Protein AF-K1RIT3-F1 (afdb_monomer)

Solvent-accessible surface area (backbone atoms only — not comparable to full-atom values): 12174 Å² total; per-residue (Å²): 134,81,91,79,79,65,88,86,55,53,73,68,60,51,29,60,76,69,70,49,63,74,91,75,53,75,89,70,75,90,71,81,74,92,73,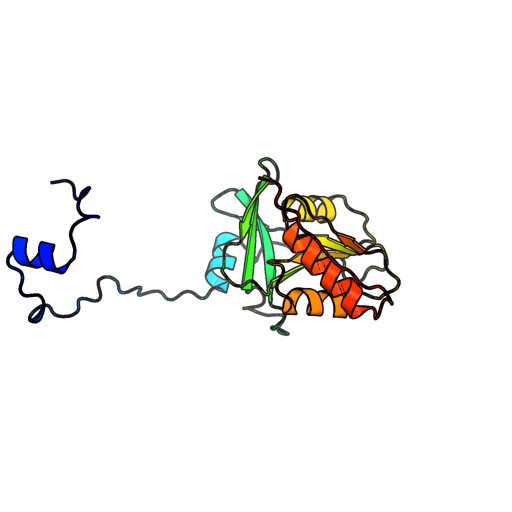86,75,55,73,40,58,52,50,38,70,44,30,48,66,89,65,70,94,60,79,64,35,52,27,73,90,77,70,31,38,30,40,62,11,30,38,80,87,60,90,55,91,55,92,67,40,50,63,26,36,42,39,31,36,82,85,80,67,48,72,44,72,76,48,91,50,46,51,19,34,33,75,43,53,81,90,46,79,43,43,36,37,42,29,70,48,70,58,61,48,47,50,42,74,75,72,38,66,87,42,32,23,40,38,40,36,62,51,68,42,64,71,48,48,54,53,52,54,76,72,54,66,90,90,44,54,74,45,76,52,35,86,90,41,54,67,45,44,49,53,47,50,54,51,51,47,64,73,67,72,53,95,69,86,89,79,88,84,81,83,88,76,132

Nearest PDB structures (foldseek):
  5b48-assembly1_C  TM=5.261E-01  e=9.169E+00  Sulfurisphaera tokodaii str. 7
  3jcr-assembly1_V  TM=2.623E-01  e=6.344E+00  Homo sapiens

Organism: NCBI:txid408170

Sequence (198 aa):
MELYGFTDISVIMLAELLKVNLEELEDCEEFSLPVRCSRQQIIDYLFDVSAKETNVKLKHVSGLHGYLLKSIHQDKSGLDAYRNLFQFDPVKGTTRLLFDDNQCLASIRTDKSGSVYICWNPVFFFGLDKSGDPDSTGYLLASSSTLLID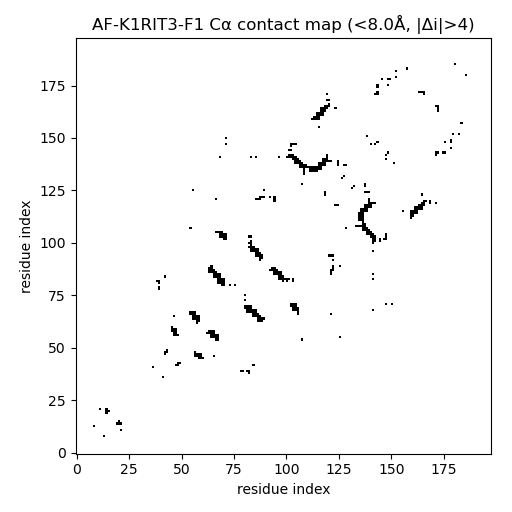YVLSKISCERDIIVMAGSNYLEALLFISSFVTSQDLSYKLSVCYDDMN

Mean predicted aligned error: 12.82 Å

Secondary structure (DSSP, 8-state):
------SSS-HHHHHHHTT--TTS-----S--------HHHHHHHHHTTTS-S-SEEE-TTT--EEEEEEETT----STT---EEEEE-TTT--EEE-SS--SEEEEE-TT--S-EEEES-HHHHHHHHHHS-TT-EEEEES---HHHHHHHHHHS-TTSPEEEE-TT-HHHHHHHHHHHHHHTT-------------

pLDDT: mean 78.14, std 15.68, range [35.47, 95.62]

Foldseek 3Di:
DDPPDPPPPDPVNVCVVVVHDPVPDDPDPVDDPVDDDDPLNVVCQQFVPVDDDAQWTAGPPPRWIKGFWAAPPDPDPDSPRGDWMWTADLVVQDIDIDDPRQRIKRKDQLVADAAEEEEQRVNVVVCCSPPNDNRYIYMHGSALPLNSLVSVLVSDDPPYHYHYPCPVVVVSSVSSVVSNCVVVVPPDDDDDDDDPDD

Radius of gyration: 23.26 Å; Cα contacts (8 Å, |Δi|>4): 274; chains: 1; bounding box: 49×40×72 Å

Structure (mmCIF, N/CA/C/O backbone):
data_AF-K1RIT3-F1
#
_entry.id   AF-K1RIT3-F1
#
loop_
_atom_site.group_PDB
_atom_site.id
_atom_site.type_symbol
_atom_site.label_atom_id
_atom_site.label_alt_id
_atom_site.label_comp_id
_atom_site.label_asym_id
_atom_site.label_entity_id
_atom_site.label_seq_id
_atom_site.pdbx_PDB_ins_code
_atom_site.Cartn_x
_atom_site.Cartn_y
_atom_site.Cartn_z
_atom_site.occupancy
_atom_site.B_iso_or_equiv
_atom_site.auth_seq_id
_atom_site.auth_comp_id
_atom_site.auth_asym_id
_atom_site.auth_atom_id
_atom_site.pdbx_PDB_model_num
ATOM 1 N N . MET A 1 1 ? 19.353 3.833 -43.981 1.00 37.53 1 MET A N 1
ATOM 2 C CA . MET A 1 1 ? 17.885 3.917 -44.098 1.00 37.53 1 MET A CA 1
ATOM 3 C C . MET A 1 1 ? 17.358 3.743 -42.687 1.00 37.53 1 MET A C 1
ATOM 5 O O . MET A 1 1 ? 17.541 2.675 -42.121 1.00 37.53 1 MET A O 1
ATOM 9 N N . GLU A 1 2 ? 16.904 4.828 -42.067 1.00 35.47 2 GLU A N 1
ATOM 10 C CA . GLU A 1 2 ? 16.443 4.839 -40.674 1.00 35.47 2 GLU A CA 1
ATOM 11 C C . GLU A 1 2 ? 15.042 4.214 -40.605 1.00 35.47 2 GLU A C 1
ATOM 13 O O . GLU A 1 2 ? 14.133 4.664 -41.294 1.00 35.47 2 GLU A O 1
ATOM 18 N N . LEU A 1 3 ? 14.872 3.162 -39.797 1.00 43.84 3 LEU A N 1
ATOM 19 C CA . LEU A 1 3 ? 13.613 2.424 -39.589 1.00 43.84 3 LEU A CA 1
ATOM 20 C C . LEU A 1 3 ? 12.627 3.187 -38.677 1.00 43.84 3 LEU A C 1
ATOM 22 O O . LEU A 1 3 ? 11.942 2.602 -37.845 1.00 43.84 3 LEU A O 1
ATOM 26 N N . TYR A 1 4 ? 12.552 4.508 -38.821 1.00 41.25 4 TYR A N 1
ATOM 27 C CA . TYR A 1 4 ? 11.557 5.346 -38.158 1.00 41.25 4 TYR A CA 1
ATOM 28 C C . TYR A 1 4 ? 10.472 5.697 -39.177 1.00 41.25 4 TYR A C 1
ATOM 30 O O . TYR A 1 4 ? 10.559 6.722 -39.846 1.00 41.25 4 TYR A O 1
ATOM 38 N N . GLY A 1 5 ? 9.465 4.834 -39.340 1.00 49.16 5 GLY A N 1
ATOM 39 C CA . GLY A 1 5 ? 8.337 5.187 -40.213 1.00 49.16 5 GLY A CA 1
ATOM 40 C C . GLY A 1 5 ? 7.328 4.107 -40.595 1.00 49.16 5 GLY A C 1
ATOM 41 O O . GLY A 1 5 ? 6.496 4.377 -41.451 1.00 49.16 5 GLY A O 1
ATOM 42 N N . PHE A 1 6 ? 7.357 2.908 -40.006 1.00 53.94 6 PHE A N 1
ATOM 43 C CA . PHE A 1 6 ? 6.421 1.834 -40.375 1.00 53.94 6 PHE A CA 1
ATOM 44 C C . PHE A 1 6 ? 5.464 1.449 -39.242 1.00 53.94 6 PHE A C 1
ATOM 46 O O . PHE A 1 6 ? 5.172 0.276 -39.053 1.00 53.94 6 PHE A O 1
ATOM 53 N N . THR A 1 7 ? 4.956 2.418 -38.479 1.00 55.84 7 THR A N 1
ATOM 54 C CA . THR A 1 7 ? 3.830 2.151 -37.563 1.00 55.84 7 THR A CA 1
ATOM 55 C C . THR A 1 7 ? 2.516 1.920 -38.311 1.00 55.84 7 THR A C 1
ATOM 57 O O . THR A 1 7 ? 1.623 1.269 -37.778 1.00 55.84 7 THR A O 1
ATOM 60 N N . ASP A 1 8 ? 2.417 2.411 -39.551 1.00 64.06 8 ASP A N 1
ATOM 61 C CA . ASP A 1 8 ? 1.161 2.459 -40.312 1.00 64.06 8 ASP A CA 1
ATOM 62 C C . ASP A 1 8 ? 1.062 1.367 -41.391 1.00 64.06 8 ASP A C 1
ATOM 64 O O . ASP A 1 8 ? 0.056 1.271 -42.093 1.00 64.06 8 ASP A O 1
ATOM 68 N N . ILE A 1 9 ? 2.099 0.535 -41.546 1.00 69.50 9 ILE A N 1
ATOM 69 C CA . ILE A 1 9 ? 2.109 -0.567 -42.513 1.00 69.50 9 ILE A CA 1
ATOM 70 C C . ILE A 1 9 ? 1.901 -1.878 -41.762 1.00 69.50 9 ILE A C 1
ATOM 72 O O . ILE A 1 9 ? 2.677 -2.235 -40.878 1.00 69.50 9 ILE A O 1
ATOM 76 N N . SER A 1 10 ? 0.848 -2.611 -42.125 1.00 71.94 10 SER A N 1
ATOM 77 C CA . SER A 1 10 ? 0.612 -3.944 -41.574 1.00 71.94 10 SER A CA 1
ATOM 78 C C . SER A 1 10 ? 1.708 -4.916 -42.020 1.00 71.94 10 SER A C 1
ATOM 80 O O . SER A 1 10 ? 2.266 -4.793 -43.112 1.00 71.94 10 SER A O 1
ATOM 82 N N . VAL A 1 11 ? 1.985 -5.928 -41.194 1.00 67.00 11 VAL A N 1
ATOM 83 C CA . VAL A 1 11 ? 3.004 -6.960 -41.467 1.00 67.00 11 VAL A CA 1
ATOM 84 C C . VAL A 1 11 ? 2.818 -7.602 -42.850 1.00 67.00 11 VAL A C 1
ATOM 86 O O . VAL A 1 11 ? 3.793 -7.856 -43.551 1.00 67.00 11 VAL A O 1
ATOM 89 N N . ILE A 1 12 ? 1.566 -7.783 -43.281 1.00 74.50 12 ILE A N 1
ATOM 90 C CA . ILE A 1 12 ? 1.212 -8.372 -44.580 1.00 74.50 12 ILE A CA 1
ATOM 91 C C . ILE A 1 12 ? 1.625 -7.450 -45.737 1.00 74.50 12 ILE A C 1
ATOM 93 O O . ILE A 1 12 ? 2.274 -7.896 -46.679 1.00 74.50 12 ILE A O 1
ATOM 97 N N . MET A 1 13 ? 1.304 -6.155 -45.652 1.00 72.94 13 MET A N 1
ATOM 98 C CA . MET A 1 13 ? 1.663 -5.184 -46.695 1.00 72.94 13 MET A CA 1
ATOM 99 C C . MET A 1 13 ? 3.178 -4.987 -46.795 1.00 72.94 13 MET A C 1
ATOM 101 O O . MET A 1 13 ? 3.716 -4.837 -47.891 1.00 72.94 13 MET A O 1
ATOM 105 N N . LEU A 1 14 ? 3.877 -5.005 -45.656 1.00 73.88 14 LEU A N 1
ATOM 106 C CA . LEU A 1 14 ? 5.334 -4.921 -45.626 1.00 73.88 14 LEU A CA 1
ATOM 107 C C . LEU A 1 14 ? 5.977 -6.152 -46.283 1.00 73.88 14 LEU A C 1
ATOM 109 O O . LEU A 1 14 ? 6.917 -6.006 -47.064 1.00 73.88 14 LEU A O 1
ATOM 113 N N . ALA A 1 15 ? 5.454 -7.349 -46.011 1.00 74.06 15 ALA A N 1
ATOM 114 C CA . ALA A 1 15 ? 5.939 -8.581 -46.621 1.00 74.06 15 ALA A CA 1
ATOM 115 C C . ALA A 1 15 ? 5.748 -8.590 -48.145 1.00 74.06 15 ALA A C 1
ATOM 117 O O . ALA A 1 15 ? 6.669 -8.953 -48.876 1.00 74.06 15 ALA A O 1
ATOM 118 N N . GLU A 1 16 ? 4.602 -8.112 -48.636 1.00 78.25 16 GLU A N 1
ATOM 119 C CA . GLU A 1 16 ? 4.324 -7.997 -50.071 1.00 78.25 16 GLU A CA 1
ATOM 120 C C . GLU A 1 16 ? 5.272 -7.000 -50.765 1.00 78.25 16 GLU A C 1
ATOM 122 O O . GLU A 1 16 ? 5.860 -7.315 -51.802 1.00 78.25 16 GLU A O 1
ATOM 127 N N . LEU A 1 17 ? 5.508 -5.831 -50.152 1.00 79.19 17 LEU A N 1
ATOM 128 C CA . LEU A 1 17 ? 6.473 -4.827 -50.629 1.00 79.19 17 LEU A CA 1
ATOM 129 C C . LEU A 1 17 ? 7.900 -5.381 -50.731 1.00 79.19 17 LEU A C 1
ATOM 131 O O . LEU A 1 17 ? 8.632 -5.057 -51.668 1.00 79.19 17 LEU A O 1
ATOM 135 N N . LEU A 1 18 ? 8.289 -6.219 -49.770 1.00 78.06 18 LEU A N 1
ATOM 136 C CA . LEU A 1 18 ? 9.606 -6.848 -49.708 1.00 78.06 18 LEU A CA 1
ATOM 137 C C . LEU A 1 18 ? 9.687 -8.160 -50.506 1.00 78.06 18 LEU A C 1
ATOM 139 O O . LEU A 1 18 ? 10.768 -8.740 -50.596 1.00 78.06 18 LEU A O 1
ATOM 143 N N . LYS A 1 19 ? 8.578 -8.606 -51.119 1.00 81.44 19 LYS A N 1
ATOM 144 C CA . LYS A 1 19 ? 8.445 -9.891 -51.830 1.00 81.44 19 LYS A CA 1
ATOM 145 C C . LYS A 1 19 ? 8.838 -11.097 -50.969 1.00 81.44 19 LYS A C 1
ATOM 147 O O . LYS A 1 19 ? 9.468 -12.035 -51.454 1.00 81.44 19 LYS A O 1
ATOM 152 N N . VAL A 1 20 ? 8.480 -11.052 -49.691 1.00 76.06 20 VAL A N 1
ATOM 153 C CA . VAL A 1 20 ? 8.732 -12.119 -48.722 1.00 76.06 20 VAL A CA 1
ATOM 154 C C . VAL A 1 20 ? 7.491 -13.005 -48.628 1.00 76.06 20 VAL A C 1
ATOM 156 O O . VAL A 1 20 ? 6.391 -12.505 -48.399 1.00 76.06 20 VAL A O 1
ATOM 159 N N . ASN A 1 21 ? 7.662 -14.318 -48.796 1.00 75.00 21 ASN A N 1
ATOM 160 C CA . ASN A 1 21 ? 6.587 -15.282 -48.577 1.00 75.00 21 ASN A CA 1
ATOM 161 C C . ASN A 1 21 ? 6.473 -15.589 -47.074 1.00 75.00 21 ASN A C 1
ATOM 163 O O . ASN A 1 21 ? 7.331 -16.264 -46.511 1.00 75.00 21 ASN A O 1
ATOM 167 N N . LEU A 1 22 ? 5.423 -15.075 -46.426 1.00 67.06 22 LEU A N 1
ATOM 168 C CA . LEU A 1 22 ? 5.176 -15.278 -44.992 1.00 67.06 22 LEU A CA 1
ATOM 169 C C . LEU A 1 22 ? 4.880 -16.742 -44.630 1.00 67.06 22 LEU A C 1
ATOM 171 O O . LEU A 1 22 ? 5.115 -17.126 -43.493 1.00 67.06 22 LEU A O 1
ATOM 175 N N . GLU A 1 23 ? 4.402 -17.558 -45.575 1.00 70.56 23 GLU A N 1
ATOM 176 C CA . GLU A 1 23 ? 4.097 -18.980 -45.341 1.00 70.56 23 GLU A CA 1
ATOM 177 C C . GLU A 1 23 ? 5.356 -19.867 -45.324 1.00 70.56 23 GLU A C 1
ATOM 179 O O . GLU A 1 23 ? 5.313 -20.991 -44.830 1.00 70.56 23 GLU A O 1
ATOM 184 N N . GLU A 1 24 ? 6.478 -19.365 -45.852 1.00 66.50 24 GLU A N 1
ATOM 185 C CA . GLU A 1 24 ? 7.776 -20.059 -45.902 1.00 66.50 24 GLU A CA 1
ATOM 186 C C . GLU A 1 24 ? 8.759 -19.574 -44.825 1.00 66.50 24 GLU A C 1
ATOM 188 O O . GLU A 1 24 ? 9.872 -20.092 -44.719 1.00 66.50 24 GLU A O 1
ATOM 193 N N . LEU A 1 25 ? 8.374 -18.574 -44.031 1.00 65.00 25 LEU A N 1
ATOM 194 C CA . LEU A 1 25 ? 9.174 -18.098 -42.911 1.00 65.00 25 LEU A CA 1
ATOM 195 C C . LEU A 1 25 ? 9.052 -19.086 -41.748 1.00 65.00 25 LEU A C 1
ATOM 197 O O . LEU A 1 25 ? 7.974 -19.271 -41.190 1.00 65.00 25 LEU A O 1
ATOM 201 N N . GLU A 1 26 ? 10.168 -19.713 -41.371 1.00 64.88 26 GLU A N 1
ATOM 202 C CA . GLU A 1 26 ? 10.260 -20.382 -40.073 1.00 64.88 26 GLU A CA 1
ATOM 203 C C . GLU A 1 26 ? 10.020 -19.347 -38.965 1.00 64.88 26 GLU A C 1
ATOM 205 O O . GLU A 1 26 ? 10.548 -18.232 -39.031 1.00 64.88 26 GLU A O 1
ATOM 210 N N . ASP A 1 27 ? 9.230 -19.718 -37.951 1.00 60.66 27 ASP A N 1
ATOM 211 C CA . ASP A 1 27 ? 9.081 -18.934 -36.725 1.00 60.66 27 ASP A CA 1
ATOM 212 C C . ASP A 1 27 ? 10.465 -18.765 -36.084 1.00 60.66 27 ASP A C 1
ATOM 214 O O . ASP A 1 27 ? 10.973 -19.628 -35.364 1.00 60.66 27 ASP A O 1
ATOM 218 N N . CYS A 1 28 ? 11.108 -17.637 -36.364 1.00 57.12 28 CYS A N 1
ATOM 219 C CA . CYS A 1 28 ? 12.290 -17.219 -35.640 1.00 57.12 28 CYS A CA 1
ATOM 220 C C . CYS A 1 28 ? 11.832 -16.734 -34.264 1.00 57.12 28 CYS A C 1
ATOM 222 O O . CYS A 1 28 ? 11.194 -15.686 -34.160 1.00 57.12 28 CYS A O 1
ATOM 224 N N . GLU A 1 29 ? 12.188 -17.456 -33.197 1.00 62.09 29 GLU A N 1
ATOM 225 C CA . GLU A 1 29 ? 12.156 -16.895 -31.844 1.00 62.09 29 GLU A CA 1
ATOM 226 C C . GLU A 1 29 ? 13.128 -15.704 -31.808 1.00 62.09 29 GLU A C 1
ATOM 228 O O . GLU A 1 29 ? 14.323 -15.857 -31.563 1.00 62.09 29 GLU A O 1
ATOM 233 N N . GLU A 1 30 ? 12.619 -14.506 -32.105 1.00 59.22 30 GLU A N 1
ATOM 234 C CA . GLU A 1 30 ? 13.412 -13.283 -32.283 1.00 59.22 30 GLU A CA 1
ATOM 235 C C . GLU A 1 30 ? 14.233 -12.943 -31.024 1.00 59.22 30 GLU A C 1
ATOM 237 O O . GLU A 1 30 ? 15.268 -12.284 -31.106 1.00 59.22 30 GLU A O 1
ATOM 242 N N . PHE A 1 31 ? 13.833 -13.471 -29.858 1.00 57.78 31 PHE A N 1
ATOM 243 C CA . PHE A 1 31 ? 14.578 -13.372 -28.609 1.00 57.78 31 PHE A CA 1
ATOM 244 C C . PHE A 1 31 ? 14.427 -14.628 -27.745 1.00 57.78 31 PHE A C 1
ATOM 246 O O . PHE A 1 31 ? 13.369 -14.883 -27.172 1.00 57.78 31 PHE A O 1
ATOM 253 N N . SER A 1 32 ? 15.533 -15.346 -27.534 1.00 55.72 32 SER A N 1
ATOM 254 C CA . SER A 1 32 ? 15.667 -16.225 -26.371 1.00 55.72 32 SER A CA 1
ATOM 255 C C . SER A 1 32 ? 16.269 -15.415 -25.223 1.00 55.72 32 SER A C 1
ATOM 257 O O . SER A 1 32 ? 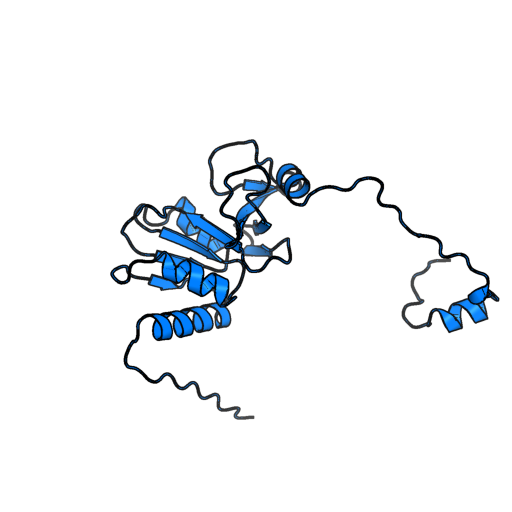17.311 -14.776 -25.364 1.00 55.72 32 SER A O 1
ATOM 259 N N . LEU A 1 33 ? 15.597 -15.399 -24.072 1.00 57.16 33 LEU A N 1
ATOM 260 C CA . LEU A 1 33 ? 16.161 -14.872 -22.831 1.00 57.16 33 LEU A CA 1
ATOM 261 C C . LEU A 1 33 ? 16.819 -16.052 -22.101 1.00 57.16 33 LEU A C 1
ATOM 263 O O . LEU A 1 33 ? 16.122 -16.791 -21.402 1.00 57.16 33 LEU A O 1
ATOM 267 N N . PRO A 1 34 ? 18.140 -16.275 -22.256 1.00 59.75 34 PRO A N 1
ATOM 268 C CA . PRO A 1 34 ? 18.806 -17.455 -21.701 1.00 59.75 34 PRO A CA 1
ATOM 269 C C . PRO A 1 34 ? 18.792 -17.460 -20.170 1.00 59.75 34 PRO A C 1
ATOM 271 O O . PRO A 1 34 ? 18.938 -18.507 -19.542 1.00 59.75 34 PRO A O 1
ATOM 274 N N . VAL A 1 35 ? 18.606 -16.287 -19.560 1.00 65.25 35 VAL A N 1
ATOM 275 C CA . VAL A 1 35 ? 18.588 -16.109 -18.114 1.00 65.25 35 VAL A CA 1
ATOM 276 C C . VAL A 1 35 ? 17.162 -15.832 -17.663 1.00 65.25 35 VAL A C 1
ATOM 278 O O . VAL A 1 35 ? 16.610 -14.758 -17.894 1.00 65.25 35 VAL A O 1
ATOM 281 N N . ARG A 1 36 ? 16.575 -16.806 -16.969 1.00 66.94 36 ARG A N 1
ATOM 282 C CA . ARG A 1 36 ? 15.353 -16.607 -16.189 1.00 66.94 36 ARG A CA 1
ATOM 283 C C . ARG A 1 36 ? 15.761 -16.136 -14.800 1.00 66.94 36 ARG A C 1
ATOM 285 O O . ARG A 1 36 ? 16.499 -16.836 -14.113 1.00 66.94 36 ARG A O 1
ATOM 292 N N . CYS A 1 37 ? 15.287 -14.965 -14.393 1.00 70.00 37 CYS A N 1
ATOM 293 C CA . CYS A 1 37 ? 15.421 -14.493 -13.020 1.00 70.00 37 CYS A CA 1
ATOM 294 C C . CYS A 1 37 ? 14.052 -14.505 -12.335 1.00 70.00 37 CYS A C 1
ATOM 296 O O . CYS A 1 37 ? 13.024 -14.233 -12.958 1.00 70.00 37 CYS A O 1
ATOM 298 N N . SER A 1 38 ? 14.026 -14.863 -11.053 1.00 77.19 38 SER A N 1
ATOM 299 C CA . SER A 1 38 ? 12.818 -14.751 -10.245 1.00 77.19 38 SER A CA 1
ATOM 300 C C . SER A 1 38 ? 12.541 -13.284 -9.916 1.00 77.19 38 SER A C 1
ATOM 302 O O . SER A 1 38 ? 13.437 -12.436 -9.907 1.00 77.19 38 SER A O 1
ATOM 304 N N . ARG A 1 39 ? 11.281 -12.975 -9.594 1.00 78.00 39 ARG A N 1
ATOM 305 C CA . ARG A 1 39 ? 10.897 -11.630 -9.146 1.00 78.00 39 ARG A CA 1
ATOM 306 C C . ARG A 1 39 ? 11.713 -11.191 -7.926 1.00 78.00 39 ARG A C 1
ATOM 308 O O . ARG A 1 39 ? 12.150 -10.045 -7.884 1.00 78.00 39 ARG A O 1
ATOM 315 N N . GLN A 1 40 ? 11.959 -12.097 -6.978 1.00 77.56 40 GLN A N 1
ATOM 316 C CA . GLN A 1 40 ? 12.780 -11.792 -5.810 1.00 77.56 40 GLN A CA 1
ATOM 317 C C . GLN A 1 40 ? 14.213 -11.417 -6.208 1.00 77.56 40 GLN A C 1
ATOM 319 O O . GLN A 1 40 ? 14.718 -10.415 -5.722 1.00 77.56 40 GLN A O 1
ATOM 324 N N . GLN A 1 41 ? 14.843 -12.142 -7.138 1.00 78.75 41 GLN A N 1
ATOM 325 C CA . GLN A 1 41 ? 16.208 -11.828 -7.581 1.00 78.75 41 GLN A CA 1
ATOM 326 C C . GLN A 1 41 ? 16.319 -10.414 -8.169 1.00 78.75 41 GLN A C 1
ATOM 328 O O . GLN A 1 41 ? 17.312 -9.725 -7.941 1.00 78.75 41 GLN A O 1
ATOM 333 N N . ILE A 1 42 ? 15.286 -9.955 -8.884 1.00 80.56 42 ILE A N 1
ATOM 334 C CA . ILE A 1 42 ? 15.211 -8.574 -9.383 1.00 80.56 42 ILE A CA 1
ATOM 335 C C . ILE A 1 42 ? 15.110 -7.585 -8.216 1.00 80.56 42 ILE A C 1
ATOM 337 O O . ILE A 1 42 ? 15.809 -6.573 -8.201 1.00 80.56 42 ILE A O 1
ATOM 341 N N . ILE A 1 43 ? 14.245 -7.859 -7.239 1.00 79.00 43 ILE A N 1
ATOM 342 C CA . ILE A 1 43 ? 14.052 -7.001 -6.063 1.00 79.00 43 ILE A CA 1
ATOM 343 C C . ILE A 1 43 ? 15.349 -6.893 -5.247 1.00 79.00 43 ILE A C 1
ATOM 345 O O . ILE A 1 43 ? 15.768 -5.782 -4.915 1.00 79.00 43 ILE A O 1
ATOM 349 N N . ASP A 1 44 ? 16.004 -8.024 -4.988 1.00 78.69 44 ASP A N 1
ATOM 350 C CA . ASP A 1 44 ? 17.263 -8.109 -4.247 1.00 78.69 44 ASP A CA 1
ATOM 351 C C . ASP A 1 44 ? 18.367 -7.312 -4.943 1.00 78.69 44 ASP A C 1
ATOM 353 O O . ASP A 1 44 ? 19.050 -6.514 -4.301 1.00 78.69 44 ASP A O 1
ATOM 357 N N . TYR A 1 45 ? 18.485 -7.461 -6.266 1.00 79.06 45 TYR A N 1
ATOM 358 C CA . TYR A 1 45 ? 19.450 -6.717 -7.071 1.00 79.06 45 TYR A CA 1
ATOM 359 C C . TYR A 1 45 ? 19.202 -5.203 -7.041 1.00 79.06 45 TYR A C 1
ATOM 361 O O . TYR A 1 45 ? 20.140 -4.413 -6.947 1.00 79.06 45 TYR A O 1
ATOM 369 N N . LEU A 1 46 ? 17.941 -4.772 -7.130 1.00 77.31 46 LEU A N 1
ATOM 370 C CA . LEU A 1 46 ? 17.614 -3.351 -7.216 1.00 77.31 46 LEU A CA 1
ATOM 371 C C . LEU A 1 46 ? 17.773 -2.609 -5.875 1.00 77.31 46 LEU A C 1
ATOM 373 O O . LEU A 1 46 ? 18.080 -1.414 -5.901 1.00 77.31 46 LEU A O 1
ATOM 377 N N . PHE A 1 47 ? 17.548 -3.275 -4.735 1.00 72.69 47 PHE A N 1
ATOM 378 C CA . PHE A 1 47 ? 17.387 -2.624 -3.422 1.00 72.69 47 PHE A CA 1
ATOM 379 C C . PHE A 1 47 ? 18.338 -3.103 -2.320 1.00 72.69 47 PHE A C 1
ATOM 381 O O . PHE A 1 47 ? 18.200 -2.622 -1.195 1.00 72.69 47 PHE A O 1
ATOM 388 N N . ASP A 1 48 ? 19.274 -4.012 -2.619 1.00 67.62 48 ASP A N 1
ATOM 389 C CA . ASP A 1 48 ? 20.217 -4.593 -1.648 1.00 67.62 48 ASP A CA 1
ATOM 390 C C . ASP A 1 48 ? 19.504 -5.008 -0.349 1.00 67.62 48 ASP A C 1
ATOM 392 O O . ASP A 1 48 ? 19.709 -4.475 0.747 1.00 67.62 48 ASP A O 1
ATOM 396 N N . VAL A 1 49 ? 18.565 -5.946 -0.495 1.00 62.97 49 VAL A N 1
ATOM 397 C CA . VAL A 1 49 ? 17.675 -6.382 0.594 1.00 62.97 49 VAL A CA 1
ATOM 398 C C . VAL A 1 49 ? 18.467 -7.003 1.757 1.00 62.97 49 VAL A C 1
ATOM 400 O O . VAL A 1 49 ? 17.994 -6.966 2.895 1.00 62.97 49 VAL A O 1
ATOM 403 N N . SER A 1 50 ? 19.699 -7.468 1.505 1.00 57.81 50 SER A N 1
ATOM 404 C CA . SER A 1 50 ? 20.657 -7.969 2.500 1.00 57.81 50 SER A CA 1
ATOM 405 C C . SER A 1 50 ? 21.130 -6.930 3.521 1.00 57.81 50 SER A C 1
ATOM 407 O O . SER A 1 50 ? 21.565 -7.307 4.611 1.00 57.81 50 SER A O 1
ATOM 409 N N . ALA A 1 51 ? 21.035 -5.632 3.222 1.00 48.25 51 ALA A N 1
ATOM 410 C CA . ALA A 1 51 ? 21.511 -4.582 4.112 1.00 48.25 51 ALA A CA 1
ATOM 411 C C . ALA A 1 51 ? 20.375 -3.994 4.985 1.00 48.25 51 ALA A C 1
ATOM 413 O O . ALA A 1 51 ? 19.520 -3.244 4.514 1.00 48.25 51 ALA A O 1
ATOM 414 N N . LYS A 1 52 ? 20.426 -4.304 6.292 1.00 53.12 52 LYS A N 1
ATOM 415 C CA . LYS A 1 52 ? 19.756 -3.646 7.445 1.00 53.12 52 LYS A CA 1
ATOM 416 C C . LYS A 1 52 ? 18.216 -3.692 7.560 1.00 53.12 52 LYS A C 1
ATOM 418 O O . LYS A 1 52 ? 17.469 -3.624 6.589 1.00 53.12 52 LYS A O 1
ATOM 423 N N . GLU A 1 53 ? 17.775 -3.736 8.822 1.00 57.47 53 GLU A N 1
ATOM 424 C CA . GLU A 1 53 ? 16.410 -3.928 9.362 1.00 57.47 53 GLU A CA 1
ATOM 425 C C . GLU A 1 53 ? 15.401 -2.789 9.100 1.00 57.47 53 GLU A C 1
ATOM 427 O O . GLU A 1 53 ? 14.320 -2.774 9.683 1.00 57.47 53 GLU A O 1
ATOM 432 N N . THR A 1 54 ? 15.718 -1.802 8.259 1.00 65.56 54 THR A N 1
ATOM 433 C CA . THR A 1 54 ? 14.803 -0.677 8.018 1.00 65.56 54 THR A CA 1
ATOM 434 C C . THR A 1 54 ? 13.700 -1.051 7.028 1.00 65.56 54 THR A C 1
ATOM 436 O O . THR A 1 54 ? 13.957 -1.695 6.008 1.00 65.56 54 THR A O 1
ATOM 439 N N . ASN A 1 55 ? 12.472 -0.590 7.295 1.00 73.69 55 ASN A N 1
ATOM 440 C CA . ASN A 1 55 ? 11.302 -0.816 6.431 1.00 73.69 55 ASN A CA 1
ATOM 441 C C . ASN A 1 55 ? 11.458 -0.176 5.038 1.00 73.69 55 ASN A C 1
ATOM 443 O O . ASN A 1 55 ? 10.878 -0.655 4.063 1.00 73.69 55 ASN A O 1
ATOM 447 N N . VAL A 1 56 ? 12.264 0.888 4.946 1.00 82.44 56 VAL A N 1
ATOM 448 C CA . VAL A 1 56 ? 12.606 1.584 3.700 1.00 82.44 56 VAL A CA 1
ATOM 449 C C . VAL A 1 56 ? 13.938 1.083 3.163 1.00 82.44 56 VAL A C 1
ATOM 451 O O . VAL A 1 56 ? 14.921 0.986 3.904 1.00 82.44 56 VAL A O 1
ATOM 454 N N . LYS A 1 57 ? 13.981 0.842 1.855 1.00 83.44 57 LYS A N 1
ATOM 455 C CA . LYS A 1 57 ? 15.173 0.477 1.092 1.00 83.44 57 LYS A CA 1
ATOM 456 C C . LYS A 1 57 ? 15.577 1.590 0.131 1.00 83.44 57 LYS A C 1
ATOM 458 O O . LYS A 1 57 ? 14.759 2.424 -0.251 1.00 83.44 57 LYS A O 1
ATOM 463 N N . LEU A 1 58 ? 16.846 1.604 -0.258 1.00 82.25 58 LEU A N 1
ATOM 464 C CA . LEU A 1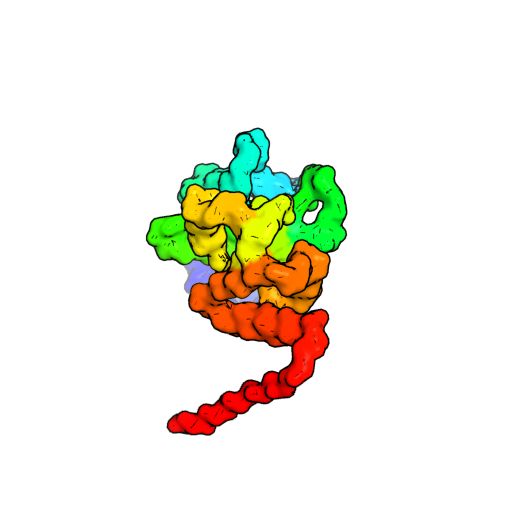 58 ? 17.416 2.580 -1.184 1.00 82.25 58 LEU A CA 1
ATOM 465 C C . LEU A 1 58 ? 17.790 1.859 -2.477 1.00 82.25 58 LEU A C 1
ATOM 467 O O . LEU A 1 58 ? 18.539 0.888 -2.460 1.00 82.25 58 LEU A O 1
ATOM 471 N N . LYS A 1 59 ? 17.247 2.322 -3.602 1.00 79.50 59 LYS A N 1
ATOM 472 C CA . LYS A 1 59 ? 17.508 1.740 -4.915 1.00 79.50 59 LYS A CA 1
ATOM 473 C C . LYS A 1 59 ? 18.931 2.059 -5.347 1.00 79.50 59 LYS A C 1
ATOM 475 O O . LYS A 1 59 ? 19.263 3.232 -5.522 1.00 79.50 59 LYS A O 1
ATOM 480 N N . HIS A 1 60 ? 19.725 1.028 -5.617 1.00 72.56 60 HIS A N 1
ATOM 481 C CA . HIS A 1 60 ? 21.153 1.165 -5.906 1.00 72.56 60 HIS A CA 1
ATOM 482 C C . HIS A 1 60 ? 21.439 2.076 -7.112 1.00 72.56 60 HIS A C 1
ATOM 484 O O . HIS A 1 60 ? 22.317 2.929 -7.068 1.00 72.56 60 HIS A O 1
ATOM 490 N N . VAL A 1 61 ? 20.668 1.928 -8.194 1.00 73.00 61 VAL A N 1
ATOM 491 C CA . VAL A 1 61 ? 20.962 2.607 -9.469 1.00 73.00 61 VAL A CA 1
ATOM 492 C C . VAL A 1 61 ? 20.516 4.072 -9.484 1.00 73.00 61 VAL A C 1
ATOM 494 O O . VAL A 1 61 ? 21.173 4.907 -10.096 1.00 73.00 61 VAL A O 1
ATOM 497 N N . SER A 1 62 ? 19.387 4.399 -8.849 1.00 74.88 62 SER A N 1
ATOM 498 C CA . SER A 1 62 ? 18.768 5.729 -8.970 1.00 74.88 62 SER A CA 1
ATOM 499 C C . SER A 1 62 ? 18.727 6.533 -7.671 1.00 74.88 62 SER A C 1
ATOM 501 O O . SER A 1 62 ? 18.249 7.662 -7.695 1.00 74.88 62 SER A O 1
ATOM 503 N N . GLY A 1 63 ? 19.137 5.959 -6.534 1.00 79.56 63 GLY A N 1
ATOM 504 C CA . GLY A 1 63 ? 19.053 6.610 -5.219 1.00 79.56 63 GLY A CA 1
ATOM 505 C C . GLY A 1 63 ? 17.622 6.868 -4.727 1.00 79.56 63 GLY A C 1
ATOM 506 O O . GLY A 1 63 ? 17.417 7.640 -3.793 1.00 79.56 63 GLY A O 1
ATOM 507 N N . LEU A 1 64 ? 16.619 6.248 -5.357 1.00 85.88 64 LEU A N 1
ATOM 508 C CA . LEU A 1 64 ? 15.214 6.403 -4.970 1.00 85.88 64 LEU A CA 1
ATOM 509 C C . LEU A 1 64 ? 14.883 5.513 -3.776 1.00 85.88 64 LEU A C 1
ATOM 511 O O . LEU A 1 64 ? 15.476 4.451 -3.606 1.00 85.88 64 LEU A O 1
ATOM 515 N N . HIS A 1 65 ? 13.918 5.931 -2.965 1.00 89.50 65 HIS A N 1
ATOM 516 C CA . HIS A 1 65 ? 13.472 5.144 -1.822 1.00 89.50 65 HIS A CA 1
ATOM 517 C C . HIS A 1 65 ? 12.480 4.072 -2.279 1.00 89.50 65 HIS A C 1
ATOM 519 O O . HIS A 1 65 ? 11.823 4.215 -3.315 1.00 89.50 65 HIS A O 1
ATOM 525 N N . GLY A 1 66 ? 12.388 2.984 -1.518 1.00 91.19 66 GLY A N 1
ATOM 526 C CA . GLY A 1 66 ? 11.521 1.864 -1.830 1.00 91.19 66 GLY A CA 1
ATOM 527 C C . GLY A 1 66 ? 10.902 1.209 -0.604 1.00 91.19 66 GLY A C 1
ATOM 528 O O . GLY A 1 66 ? 11.597 0.960 0.377 1.00 91.19 66 GLY A O 1
ATOM 529 N N . TYR A 1 67 ? 9.611 0.893 -0.681 1.00 91.75 67 TYR A N 1
ATOM 530 C CA . TYR A 1 67 ? 8.926 0.025 0.278 1.00 91.75 67 TYR A CA 1
ATOM 531 C C . TYR A 1 67 ? 8.643 -1.321 -0.366 1.00 91.75 67 TYR A C 1
ATOM 533 O O . TYR A 1 67 ? 8.009 -1.370 -1.416 1.00 91.75 67 TYR A O 1
ATOM 541 N N . LEU A 1 68 ? 9.095 -2.401 0.265 1.00 89.94 68 LEU A N 1
ATOM 542 C CA . LEU A 1 68 ? 8.819 -3.766 -0.177 1.00 89.94 68 LEU A CA 1
ATOM 543 C C . LEU A 1 68 ? 7.428 -4.193 0.305 1.00 89.94 68 LEU A C 1
ATOM 545 O O . LEU A 1 68 ? 7.115 -4.046 1.487 1.00 89.94 68 LEU A O 1
ATOM 549 N N . LEU A 1 69 ? 6.607 -4.742 -0.590 1.00 90.81 69 LEU A N 1
ATOM 550 C CA . LEU A 1 69 ? 5.228 -5.114 -0.293 1.00 90.81 69 LEU A CA 1
ATOM 551 C C . LEU A 1 69 ? 5.071 -6.632 -0.299 1.00 90.81 69 LEU A C 1
ATOM 553 O O . LEU A 1 69 ? 5.488 -7.323 -1.236 1.00 90.81 69 LEU A O 1
ATOM 557 N N . LYS A 1 70 ? 4.425 -7.138 0.748 1.00 89.31 70 LYS A N 1
ATOM 558 C CA . LYS A 1 70 ? 4.077 -8.549 0.921 1.00 89.31 70 LYS A CA 1
ATOM 559 C C . LYS A 1 70 ? 2.684 -8.804 0.367 1.00 89.31 70 LYS A C 1
ATOM 561 O O . LYS A 1 70 ? 1.810 -7.952 0.512 1.00 89.31 70 LYS A O 1
ATOM 566 N N . SER A 1 71 ? 2.475 -9.965 -0.244 1.00 89.25 71 SER A N 1
ATOM 567 C CA . SER A 1 71 ? 1.140 -10.377 -0.688 1.00 89.25 71 SER A CA 1
ATOM 568 C C . SER A 1 71 ? 0.288 -10.835 0.492 1.00 89.25 71 SER A C 1
ATOM 570 O O . SER A 1 71 ? 0.801 -11.467 1.415 1.00 89.25 71 SER A O 1
ATOM 572 N N . ILE A 1 72 ? -1.018 -10.575 0.427 1.00 88.25 72 ILE A N 1
ATOM 573 C CA . ILE A 1 72 ? -1.995 -11.090 1.402 1.00 88.25 72 ILE A CA 1
ATOM 574 C C . ILE A 1 72 ? -2.154 -12.617 1.347 1.00 88.25 72 ILE A C 1
ATOM 576 O O . ILE A 1 72 ? -2.629 -13.214 2.305 1.00 88.25 72 ILE A O 1
ATOM 580 N N . HIS A 1 73 ? -1.739 -13.256 0.246 1.00 82.69 73 HIS A N 1
ATOM 581 C CA . HIS A 1 73 ? -1.862 -14.707 0.036 1.00 82.69 73 HIS A CA 1
ATOM 582 C C . HIS A 1 73 ? -0.662 -15.511 0.532 1.00 82.69 73 HIS A C 1
ATOM 584 O O . HIS A 1 73 ? -0.653 -16.737 0.433 1.00 82.69 73 HIS A O 1
ATOM 590 N N . GLN A 1 74 ? 0.397 -14.846 0.998 1.00 69.81 74 GLN A N 1
ATOM 591 C CA . GLN A 1 74 ? 1.631 -15.517 1.397 1.00 69.81 74 GLN A CA 1
ATOM 592 C C . GLN A 1 74 ? 1.838 -15.467 2.911 1.00 69.81 74 GLN A C 1
ATOM 594 O O . GLN A 1 74 ? 2.241 -14.450 3.464 1.00 69.81 74 GLN A O 1
ATOM 599 N N . ASP A 1 75 ? 1.703 -16.632 3.546 1.00 53.12 75 ASP A N 1
ATOM 600 C CA . ASP A 1 75 ? 2.073 -16.870 4.952 1.00 53.12 75 ASP A CA 1
ATOM 601 C C . ASP A 1 75 ? 3.590 -17.020 5.176 1.00 53.12 75 ASP A C 1
ATOM 603 O O . ASP A 1 75 ? 4.065 -17.131 6.307 1.00 53.12 75 ASP A O 1
ATOM 607 N N . LYS A 1 76 ? 4.396 -17.080 4.109 1.00 52.78 76 LYS A N 1
ATOM 608 C CA . LYS A 1 76 ? 5.796 -17.507 4.216 1.00 52.78 76 LYS A CA 1
ATOM 609 C C . LYS A 1 76 ? 6.737 -16.324 4.424 1.00 52.78 76 LYS A C 1
ATOM 611 O O . LYS A 1 76 ? 7.127 -15.650 3.474 1.00 52.78 76 LYS A O 1
ATOM 616 N N . SER A 1 77 ? 7.190 -16.142 5.664 1.00 55.19 77 SER A N 1
ATOM 617 C CA . SER A 1 77 ? 8.471 -15.488 5.942 1.00 55.19 77 SER A CA 1
ATOM 618 C C . SER A 1 77 ? 9.589 -16.292 5.260 1.00 55.19 77 SER A C 1
ATOM 620 O O . SER A 1 77 ? 9.906 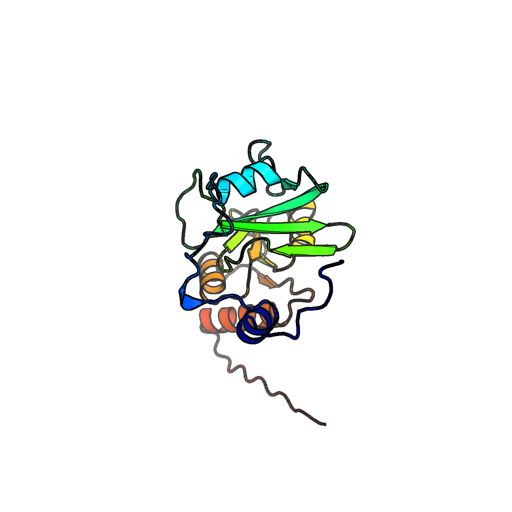-17.399 5.693 1.00 55.19 77 SER A O 1
ATOM 622 N N . GLY A 1 78 ? 10.151 -15.791 4.159 1.00 59.41 78 GLY A N 1
ATOM 623 C CA . GLY A 1 78 ? 11.193 -16.499 3.412 1.00 59.41 78 GLY A CA 1
ATOM 624 C C . GLY A 1 78 ? 11.625 -15.793 2.126 1.00 59.41 78 GLY A C 1
ATOM 625 O O . GLY A 1 78 ? 11.264 -14.643 1.893 1.00 59.41 78 GLY A O 1
ATOM 626 N N . LEU A 1 79 ? 12.378 -16.517 1.291 1.00 56.94 79 LEU A N 1
ATOM 627 C CA . LEU A 1 79 ? 13.025 -16.069 0.044 1.00 56.94 79 LEU A CA 1
ATOM 628 C C . LEU A 1 79 ? 12.091 -15.528 -1.060 1.00 56.94 79 LEU A C 1
ATOM 630 O O . LEU A 1 79 ? 12.592 -15.130 -2.092 1.00 56.94 79 LEU A O 1
ATOM 634 N N . ASP A 1 80 ? 10.772 -15.489 -0.872 1.00 66.19 80 ASP A N 1
ATOM 635 C CA . ASP A 1 80 ? 9.808 -14.893 -1.818 1.00 66.19 80 ASP A CA 1
ATOM 636 C C . ASP A 1 80 ? 8.731 -14.099 -1.056 1.00 66.19 80 ASP A C 1
ATOM 638 O O . ASP A 1 80 ? 7.543 -14.139 -1.389 1.00 66.19 80 ASP A O 1
ATOM 642 N N . ALA A 1 81 ? 9.122 -13.448 0.043 1.00 70.44 81 ALA A N 1
ATOM 643 C CA . ALA A 1 81 ? 8.190 -12.720 0.903 1.00 70.44 81 ALA A CA 1
ATOM 644 C C . ALA A 1 81 ? 7.596 -11.480 0.219 1.00 70.44 81 ALA A C 1
ATOM 646 O O . ALA A 1 81 ? 6.518 -11.027 0.606 1.00 70.44 81 ALA A O 1
ATOM 647 N N . TYR A 1 82 ? 8.290 -10.920 -0.776 1.00 81.06 82 TYR A N 1
ATOM 648 C CA . TYR A 1 82 ? 7.909 -9.667 -1.413 1.00 81.06 82 TYR A CA 1
ATOM 649 C C . TYR A 1 82 ? 7.463 -9.901 -2.850 1.00 81.06 82 TYR A C 1
ATOM 651 O O . TYR A 1 82 ? 8.172 -10.475 -3.675 1.00 81.06 82 TYR A O 1
ATOM 659 N N . ARG A 1 83 ? 6.254 -9.437 -3.154 1.00 83.69 83 ARG A N 1
ATOM 660 C CA . ARG A 1 83 ? 5.614 -9.628 -4.461 1.00 83.69 83 ARG A CA 1
ATOM 661 C C . ARG A 1 83 ? 5.507 -8.345 -5.254 1.00 83.69 83 ARG A C 1
ATOM 663 O O . ARG A 1 83 ? 5.400 -8.422 -6.479 1.00 83.69 83 ARG A O 1
ATOM 670 N N . ASN A 1 84 ? 5.578 -7.208 -4.567 1.00 88.06 84 ASN A N 1
ATOM 671 C CA . ASN A 1 84 ? 5.576 -5.895 -5.176 1.00 88.06 84 ASN A CA 1
ATOM 672 C C . ASN A 1 84 ? 6.485 -4.915 -4.419 1.00 88.06 84 ASN A C 1
ATOM 674 O O . ASN A 1 84 ? 7.048 -5.233 -3.371 1.00 88.06 84 ASN A O 1
ATOM 678 N N . LEU A 1 85 ? 6.640 -3.721 -4.977 1.00 89.44 85 LEU A N 1
ATOM 679 C CA . LEU A 1 85 ? 7.522 -2.678 -4.494 1.00 89.44 85 LEU A CA 1
ATOM 680 C C . LEU A 1 85 ? 7.015 -1.308 -4.946 1.00 89.44 85 LEU A C 1
ATOM 682 O O . LEU A 1 85 ? 6.809 -1.072 -6.139 1.00 89.44 85 LEU A O 1
ATOM 686 N N . PHE A 1 86 ? 6.902 -0.390 -3.993 1.00 91.19 86 PHE A N 1
ATOM 687 C CA . PHE A 1 86 ? 6.732 1.028 -4.271 1.00 91.19 86 PHE A CA 1
ATOM 688 C C . PHE A 1 86 ? 8.094 1.689 -4.347 1.00 91.19 86 PHE A C 1
ATOM 690 O O . PHE A 1 86 ? 8.838 1.641 -3.378 1.00 91.19 86 PHE A O 1
ATOM 697 N N . GLN A 1 87 ? 8.392 2.355 -5.454 1.00 91.38 87 GLN A N 1
ATOM 698 C CA . GLN A 1 87 ? 9.549 3.226 -5.613 1.00 91.38 87 GLN A CA 1
ATOM 699 C C . GLN A 1 87 ? 9.095 4.685 -5.546 1.00 91.38 87 GLN A C 1
ATOM 701 O O . GLN A 1 87 ? 8.094 5.043 -6.167 1.00 91.38 87 GLN A O 1
ATOM 706 N N . PHE A 1 88 ? 9.832 5.539 -4.839 1.00 91.88 88 PHE A N 1
ATOM 707 C CA . PHE A 1 88 ? 9.466 6.944 -4.700 1.00 91.88 88 PHE A CA 1
ATOM 708 C C . PHE A 1 88 ? 10.648 7.890 -4.469 1.00 91.88 88 PHE A C 1
ATOM 710 O O . PHE A 1 88 ? 11.706 7.503 -3.968 1.00 91.88 88 PHE A O 1
ATOM 717 N N . ASP A 1 89 ? 10.446 9.154 -4.837 1.00 91.00 89 ASP A N 1
ATOM 718 C CA . ASP A 1 89 ? 11.310 10.283 -4.498 1.00 91.00 89 ASP A CA 1
ATOM 719 C C . ASP A 1 89 ? 10.640 11.104 -3.378 1.00 91.00 89 ASP A C 1
ATOM 721 O O . ASP A 1 89 ? 9.593 11.712 -3.622 1.00 91.00 89 ASP A O 1
ATOM 725 N N . PRO A 1 90 ? 11.200 11.151 -2.156 1.00 87.12 90 PRO A N 1
ATOM 726 C CA . PRO A 1 90 ? 10.596 11.895 -1.053 1.00 87.12 90 PRO A CA 1
ATOM 727 C C . PRO A 1 90 ? 10.632 13.418 -1.249 1.00 87.12 90 PRO A C 1
ATOM 729 O O . PRO A 1 90 ? 9.878 14.121 -0.586 1.00 87.12 90 PRO A O 1
ATOM 732 N N . VAL A 1 91 ? 11.494 13.937 -2.132 1.00 88.69 91 VAL A N 1
ATOM 733 C CA . VAL A 1 91 ? 11.628 15.378 -2.399 1.00 88.69 91 VAL A CA 1
ATOM 734 C C . VAL A 1 91 ? 10.714 15.797 -3.543 1.00 88.69 91 VAL A C 1
ATOM 736 O O . VAL A 1 91 ? 10.007 16.794 -3.436 1.00 88.69 91 VAL A O 1
ATOM 739 N N . LYS A 1 92 ? 10.711 15.036 -4.644 1.00 88.62 92 LYS A N 1
ATOM 740 C CA . LYS A 1 92 ? 9.889 15.355 -5.827 1.00 88.62 92 LYS A CA 1
ATOM 741 C C . LYS A 1 92 ? 8.454 14.843 -5.732 1.00 88.62 92 LYS A C 1
ATOM 743 O O . LYS A 1 92 ? 7.621 15.245 -6.537 1.00 88.62 92 LYS A O 1
ATOM 748 N N . GLY A 1 93 ? 8.171 13.927 -4.807 1.00 86.31 93 GLY A N 1
ATOM 749 C CA . GLY A 1 93 ? 6.854 13.314 -4.652 1.00 86.31 93 GLY A CA 1
ATOM 750 C C . GLY A 1 93 ? 6.485 12.330 -5.766 1.00 86.31 93 GLY A C 1
ATOM 751 O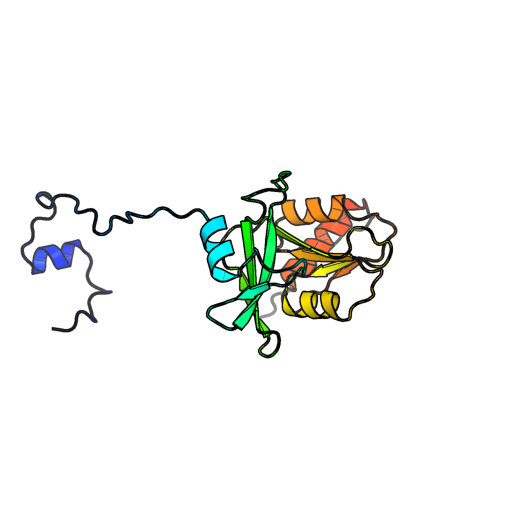 O . GLY A 1 93 ? 5.334 11.905 -5.847 1.00 86.31 93 GLY A O 1
ATOM 752 N N . THR A 1 94 ? 7.426 11.960 -6.641 1.00 88.56 94 THR A N 1
ATOM 753 C CA . THR A 1 94 ? 7.172 10.982 -7.702 1.00 88.56 94 THR A CA 1
ATOM 754 C C . THR A 1 94 ? 7.108 9.589 -7.099 1.00 88.56 94 THR A C 1
ATOM 756 O O . THR A 1 94 ? 7.956 9.208 -6.293 1.00 88.56 94 THR A O 1
ATOM 759 N N . THR A 1 95 ? 6.094 8.817 -7.479 1.00 90.06 95 THR A N 1
ATOM 760 C CA . THR A 1 95 ? 5.862 7.472 -6.946 1.00 90.06 95 THR A CA 1
ATOM 761 C C . THR A 1 95 ? 5.533 6.514 -8.081 1.00 90.06 95 THR A C 1
ATOM 763 O O . THR A 1 95 ? 5.003 6.922 -9.115 1.00 90.06 95 THR A O 1
ATOM 766 N N . ARG A 1 96 ? 5.903 5.243 -7.925 1.00 90.62 96 ARG A N 1
ATOM 767 C CA . ARG A 1 96 ? 5.614 4.195 -8.901 1.00 90.62 96 ARG A CA 1
ATOM 768 C C . ARG A 1 96 ? 5.560 2.830 -8.229 1.00 90.62 96 ARG A C 1
ATOM 770 O O . ARG A 1 96 ? 6.499 2.453 -7.532 1.00 90.62 96 ARG A O 1
ATOM 777 N N . LEU A 1 97 ? 4.501 2.078 -8.498 1.00 90.19 97 LEU A N 1
ATOM 778 C CA . LEU A 1 97 ? 4.440 0.645 -8.225 1.00 90.19 97 LEU A CA 1
ATOM 779 C C . LEU A 1 97 ? 5.150 -0.101 -9.366 1.00 90.19 97 LEU A C 1
ATOM 781 O O . LEU A 1 97 ? 4.912 0.205 -10.535 1.00 90.19 97 LEU A O 1
ATOM 785 N N . LEU A 1 98 ? 6.085 -0.999 -9.050 1.00 87.69 98 LEU A N 1
ATOM 786 C CA . LEU A 1 98 ? 6.950 -1.605 -10.074 1.00 87.69 98 LEU A CA 1
ATOM 787 C C . LEU A 1 98 ? 6.413 -2.903 -10.681 1.00 87.69 98 LEU A C 1
ATOM 789 O O . LEU A 1 98 ? 6.809 -3.232 -11.796 1.00 87.69 98 LEU A O 1
ATOM 793 N N . PHE A 1 99 ? 5.550 -3.630 -9.974 1.00 86.62 99 PHE A N 1
ATOM 794 C CA . PHE A 1 99 ? 4.955 -4.874 -10.458 1.00 86.62 99 PHE A CA 1
ATOM 795 C C . PHE A 1 99 ? 3.425 -4.775 -10.461 1.00 86.62 99 PHE A C 1
ATOM 797 O O . PHE A 1 99 ? 2.847 -3.994 -9.708 1.00 86.62 99 PHE A O 1
ATOM 804 N N . ASP A 1 100 ? 2.765 -5.614 -11.257 1.00 83.12 100 ASP A N 1
ATOM 805 C CA . ASP A 1 100 ? 1.302 -5.580 -11.435 1.00 83.12 100 ASP A CA 1
ATOM 806 C C . ASP A 1 100 ? 0.519 -6.302 -10.320 1.00 83.12 100 ASP A C 1
ATOM 808 O O . ASP A 1 100 ? -0.696 -6.474 -10.399 1.00 83.12 100 ASP A O 1
ATOM 812 N N . ASP A 1 101 ? 1.199 -6.747 -9.259 1.00 85.25 101 ASP A N 1
ATOM 813 C CA . ASP A 1 101 ? 0.560 -7.451 -8.146 1.00 85.25 101 ASP A CA 1
ATOM 814 C C . ASP A 1 101 ? -0.139 -6.466 -7.200 1.00 85.25 101 ASP A C 1
ATOM 816 O O . ASP A 1 101 ? 0.468 -5.869 -6.305 1.00 85.25 101 ASP A O 1
ATOM 820 N N . ASN A 1 102 ? -1.434 -6.277 -7.422 1.00 86.69 102 ASN A N 1
ATOM 821 C CA . ASN A 1 102 ? -2.240 -5.290 -6.717 1.00 86.69 102 ASN A CA 1
ATOM 822 C C . ASN A 1 102 ? -2.714 -5.745 -5.323 1.00 86.69 102 ASN A C 1
ATOM 824 O O . ASN A 1 102 ? -3.315 -4.945 -4.607 1.00 86.69 102 ASN A O 1
ATOM 828 N N . GLN A 1 103 ? -2.429 -6.982 -4.901 1.00 90.94 103 GLN A N 1
ATOM 829 C CA . GLN A 1 103 ? -2.875 -7.544 -3.614 1.00 90.94 103 GLN A CA 1
ATOM 830 C C . GLN A 1 103 ? -1.733 -7.602 -2.600 1.00 90.94 103 GLN A C 1
ATOM 832 O O . GLN A 1 103 ? -1.538 -8.590 -1.885 1.00 90.94 103 GLN A O 1
ATOM 837 N N . CYS A 1 104 ? -0.950 -6.527 -2.576 1.00 92.44 104 CYS A N 1
ATOM 838 C CA . CYS A 1 104 ? 0.234 -6.402 -1.751 1.00 92.44 104 CYS A CA 1
ATOM 839 C C . CYS A 1 104 ? 0.142 -5.185 -0.825 1.00 92.44 104 CYS A C 1
ATOM 841 O O . CYS A 1 104 ? -0.478 -4.174 -1.162 1.00 92.44 104 CYS A O 1
ATOM 843 N N . LEU A 1 105 ? 0.802 -5.261 0.330 1.00 94.12 105 LEU A N 1
ATOM 844 C CA . LEU A 1 105 ? 0.921 -4.148 1.268 1.00 94.12 105 LEU A CA 1
ATOM 845 C C . LEU A 1 105 ? 2.275 -4.118 1.974 1.00 94.12 105 LEU A C 1
ATOM 847 O O . LEU A 1 105 ? 2.941 -5.144 2.128 1.00 94.12 105 LEU A O 1
ATOM 851 N N . ALA A 1 106 ? 2.653 -2.937 2.446 1.00 93.88 106 ALA A N 1
ATOM 852 C CA . ALA A 1 106 ? 3.659 -2.768 3.485 1.00 93.88 106 ALA A CA 1
ATOM 853 C C . ALA A 1 106 ? 2.974 -2.317 4.780 1.00 93.88 106 ALA A C 1
ATOM 855 O O . ALA A 1 106 ? 1.951 -1.633 4.750 1.00 93.88 106 ALA A O 1
ATOM 856 N N . SER A 1 107 ? 3.530 -2.704 5.923 1.00 93.38 107 SER A N 1
ATOM 857 C CA . SER A 1 107 ? 2.985 -2.348 7.231 1.00 93.38 107 SER A CA 1
ATOM 858 C C . SER A 1 107 ? 4.098 -2.006 8.207 1.00 93.38 107 SER A C 1
ATOM 860 O O . SER A 1 107 ? 5.140 -2.662 8.202 1.00 93.38 107 SER A O 1
ATOM 862 N N . ILE A 1 108 ? 3.854 -1.033 9.078 1.00 93.06 108 ILE A N 1
ATOM 863 C CA . ILE A 1 108 ? 4.754 -0.655 10.171 1.00 93.06 108 ILE A CA 1
ATOM 864 C C . ILE A 1 108 ? 4.004 -0.688 11.500 1.00 93.06 108 ILE A C 1
ATOM 866 O O . ILE A 1 108 ? 2.822 -0.346 11.550 1.00 93.06 108 ILE A O 1
ATOM 870 N N . ARG A 1 109 ? 4.708 -1.062 12.579 1.00 91.19 109 ARG A N 1
ATOM 871 C CA . ARG A 1 109 ? 4.232 -0.916 13.969 1.00 91.19 109 ARG A CA 1
ATOM 872 C C . ARG A 1 109 ? 2.867 -1.587 14.213 1.00 91.19 109 ARG A C 1
ATOM 874 O O . ARG A 1 109 ? 1.971 -1.015 14.830 1.00 91.19 109 ARG A O 1
ATOM 881 N N . THR A 1 110 ? 2.673 -2.795 13.679 1.00 89.31 110 THR A N 1
ATOM 882 C CA . THR A 1 110 ? 1.405 -3.549 13.781 1.00 89.31 110 THR A CA 1
ATOM 883 C C . THR A 1 110 ? 1.111 -4.065 15.192 1.00 89.31 110 THR A C 1
ATOM 885 O O . THR A 1 110 ? -0.004 -4.489 15.462 1.00 89.31 110 THR A O 1
ATOM 888 N N . ASP A 1 111 ? 2.100 -4.032 16.086 1.00 87.19 111 ASP A N 1
ATOM 889 C CA . ASP A 1 111 ? 2.016 -4.403 17.503 1.00 87.19 111 ASP A CA 1
ATOM 890 C C . ASP A 1 111 ? 1.476 -3.282 18.410 1.00 87.19 111 ASP A C 1
ATOM 892 O O . ASP A 1 111 ? 1.312 -3.493 19.610 1.00 87.19 111 ASP A O 1
ATOM 896 N N . LYS A 1 112 ? 1.228 -2.084 17.867 1.00 89.38 112 LYS A N 1
ATOM 897 C CA . LYS A 1 112 ? 0.840 -0.900 18.648 1.00 89.38 112 LYS A CA 1
ATOM 898 C C . LYS A 1 112 ? -0.670 -0.714 18.753 1.00 89.38 112 LYS A C 1
ATOM 900 O O . LYS A 1 112 ? -1.427 -1.213 17.922 1.00 89.38 112 LYS A O 1
ATOM 905 N N . SER A 1 113 ? -1.100 0.032 19.772 1.00 87.12 113 SER A N 1
ATOM 906 C CA . SER A 1 113 ? -2.511 0.250 20.121 1.00 87.12 113 SER A CA 1
ATOM 907 C C . SER A 1 113 ? -3.076 1.615 19.716 1.00 87.12 113 SER A C 1
ATOM 909 O O . SER A 1 113 ? -4.278 1.812 19.857 1.00 87.12 113 SER A O 1
ATOM 911 N N . GLY A 1 114 ? -2.252 2.555 19.241 1.00 88.88 114 GLY A N 1
ATOM 912 C CA . GLY A 1 114 ? -2.686 3.903 18.851 1.00 88.88 114 GLY A CA 1
ATOM 913 C C . GLY A 1 114 ? -3.487 3.924 17.546 1.00 88.88 114 GLY A C 1
ATOM 914 O O . GLY A 1 114 ? -4.011 2.900 17.105 1.00 88.88 114 GLY A O 1
ATOM 915 N N . SER A 1 115 ? -3.580 5.072 16.879 1.00 91.12 115 SER A N 1
ATOM 916 C CA . SER A 1 115 ? -4.357 5.187 15.634 1.00 91.12 115 SER A CA 1
ATOM 917 C C . SER A 1 115 ? -3.787 4.321 14.499 1.00 91.12 115 SER A C 1
ATOM 919 O O . SER A 1 115 ? -2.592 4.011 14.460 1.00 91.12 115 SER A O 1
ATOM 921 N N . VAL A 1 116 ? -4.642 3.926 13.559 1.00 93.38 116 VAL A N 1
ATOM 922 C CA . VAL A 1 116 ? -4.268 3.172 12.358 1.00 93.38 116 VAL A CA 1
ATOM 923 C C . VAL A 1 116 ? -4.321 4.083 11.142 1.00 93.38 116 VAL A C 1
ATOM 925 O O . VAL A 1 116 ? -5.369 4.626 10.814 1.00 93.38 116 VAL A O 1
ATOM 928 N N . TYR A 1 117 ? -3.208 4.209 10.431 1.00 94.06 117 TYR A N 1
ATOM 929 C CA . TYR A 1 117 ? -3.098 5.005 9.216 1.00 94.06 117 TYR A CA 1
ATOM 930 C C . TYR A 1 117 ? -3.168 4.113 7.978 1.00 94.06 117 TYR A C 1
ATOM 932 O O . TYR A 1 117 ? -2.422 3.139 7.868 1.00 94.06 117 TYR A O 1
ATOM 940 N N . ILE A 1 118 ? -4.029 4.476 7.028 1.00 94.31 118 ILE A N 1
ATOM 941 C CA . ILE A 1 118 ? -4.190 3.786 5.740 1.00 94.31 118 ILE A CA 1
ATOM 942 C C . ILE A 1 118 ? -3.715 4.698 4.613 1.00 94.31 118 ILE A C 1
ATOM 944 O O . ILE A 1 118 ? -4.099 5.867 4.560 1.00 94.31 118 ILE A O 1
ATOM 948 N N . CYS A 1 119 ? -2.855 4.194 3.727 1.00 93.88 119 CYS A N 1
ATOM 949 C CA . CYS A 1 119 ? -2.188 4.991 2.698 1.00 93.88 119 CYS A CA 1
ATOM 950 C C . CYS A 1 119 ? -2.092 4.252 1.364 1.00 93.88 119 CYS A C 1
ATOM 952 O O . CYS A 1 119 ? -1.869 3.046 1.334 1.00 93.88 119 CYS A O 1
ATOM 954 N N . TRP A 1 120 ? -2.099 5.013 0.269 1.00 93.62 120 TRP A N 1
ATOM 955 C CA . TRP A 1 120 ? -1.726 4.543 -1.078 1.00 93.62 120 TRP A CA 1
ATOM 956 C C . TRP A 1 120 ? -0.524 5.299 -1.652 1.00 93.62 120 TRP A C 1
ATOM 958 O O . TRP A 1 120 ? -0.022 4.973 -2.723 1.00 93.62 120 TRP A O 1
ATOM 968 N N . ASN A 1 121 ? -0.037 6.317 -0.933 1.00 92.31 121 ASN A N 1
ATOM 969 C CA . ASN A 1 121 ? 1.123 7.100 -1.334 1.00 92.31 121 ASN A CA 1
ATOM 970 C C . ASN A 1 121 ? 2.331 6.771 -0.432 1.00 92.31 121 ASN A C 1
ATOM 972 O O . ASN A 1 121 ? 2.287 7.064 0.771 1.00 92.31 121 ASN A O 1
ATOM 976 N N . PRO A 1 122 ? 3.429 6.222 -0.985 1.00 93.00 122 PRO A N 1
ATOM 977 C CA . PRO A 1 122 ? 4.613 5.868 -0.206 1.00 93.00 122 PRO A CA 1
ATOM 978 C C . PRO A 1 122 ? 5.335 7.073 0.420 1.00 93.00 122 PRO A C 1
ATOM 980 O O . PRO A 1 122 ? 6.030 6.902 1.415 1.00 93.00 122 PRO A O 1
ATOM 983 N N . VAL A 1 123 ? 5.159 8.293 -0.100 1.00 92.19 123 VAL A N 1
ATOM 984 C CA . VAL A 1 123 ? 5.764 9.515 0.463 1.00 92.19 123 VAL A CA 1
ATOM 985 C C . VAL A 1 123 ? 5.109 9.885 1.795 1.00 92.19 123 VAL A C 1
ATOM 987 O O . VAL A 1 123 ? 5.804 10.224 2.751 1.00 92.19 123 VAL A O 1
ATOM 990 N N . PHE A 1 124 ? 3.782 9.771 1.904 1.00 91.69 124 PHE A N 1
ATOM 991 C CA . PHE A 1 124 ? 3.093 9.992 3.183 1.00 91.69 124 PHE A CA 1
ATOM 992 C C . PHE A 1 124 ? 3.403 8.888 4.181 1.00 91.69 124 PHE A C 1
ATOM 994 O O . PHE A 1 124 ? 3.669 9.166 5.350 1.00 91.69 124 PHE A O 1
ATOM 1001 N N . PHE A 1 125 ? 3.446 7.646 3.700 1.00 94.12 125 PHE A N 1
ATOM 1002 C CA . PHE A 1 125 ? 3.850 6.513 4.517 1.00 94.12 125 PHE A CA 1
ATOM 1003 C C . PHE A 1 125 ? 5.274 6.685 5.068 1.00 94.12 125 PHE A C 1
ATOM 1005 O O . PHE A 1 125 ? 5.521 6.406 6.235 1.00 94.12 125 PHE A O 1
ATOM 1012 N N . PHE A 1 126 ? 6.187 7.253 4.278 1.00 92.81 126 PHE A N 1
ATOM 1013 C CA . PHE A 1 126 ? 7.537 7.597 4.720 1.00 92.81 126 PHE A CA 1
ATOM 1014 C C . PHE A 1 126 ? 7.577 8.657 5.822 1.00 92.81 126 PHE A C 1
ATOM 1016 O O . PHE A 1 126 ? 8.361 8.537 6.765 1.00 92.81 126 PHE A O 1
ATOM 1023 N N . GLY A 1 127 ? 6.724 9.682 5.735 1.00 90.69 127 GLY A N 1
ATOM 1024 C CA . GLY A 1 127 ? 6.572 10.673 6.803 1.00 90.69 127 GLY A CA 1
ATOM 1025 C C . GLY A 1 127 ? 6.093 10.044 8.116 1.00 90.69 127 GLY A C 1
ATOM 1026 O O . GLY A 1 127 ? 6.627 10.356 9.183 1.00 90.69 127 GLY A O 1
ATOM 1027 N N . LEU A 1 128 ? 5.146 9.104 8.029 1.00 90.38 128 LEU A N 1
ATOM 1028 C CA . LEU A 1 128 ? 4.654 8.331 9.171 1.00 90.38 128 LEU A CA 1
ATOM 1029 C C . LEU A 1 128 ? 5.755 7.437 9.768 1.00 90.38 128 LEU A C 1
ATOM 1031 O O . LEU A 1 128 ? 5.979 7.440 10.977 1.00 90.38 128 LEU A O 1
ATOM 1035 N N . ASP A 1 129 ? 6.494 6.725 8.920 1.00 90.88 129 ASP A N 1
ATOM 1036 C CA . ASP A 1 129 ? 7.572 5.817 9.326 1.00 90.88 129 ASP A CA 1
ATOM 1037 C C . ASP A 1 129 ? 8.730 6.554 10.019 1.00 90.88 129 ASP A C 1
ATOM 1039 O O . ASP A 1 129 ? 9.275 6.067 11.009 1.00 90.88 129 ASP A O 1
ATOM 1043 N N . LYS A 1 130 ? 9.075 7.766 9.563 1.00 89.81 130 LYS A N 1
ATOM 1044 C CA . LYS A 1 130 ? 10.169 8.561 10.149 1.00 89.81 130 LYS A CA 1
ATOM 1045 C C . LYS A 1 130 ? 9.783 9.394 11.366 1.00 89.81 130 LYS A C 1
ATOM 1047 O O . LYS A 1 130 ? 10.588 9.516 12.284 1.00 89.81 130 LYS A O 1
ATOM 1052 N N . SER A 1 131 ? 8.616 10.029 11.334 1.00 84.81 131 SER A N 1
ATOM 1053 C CA . SER A 1 131 ? 8.245 11.087 12.290 1.00 84.81 131 SER A CA 1
ATOM 1054 C C . SER A 1 131 ? 6.806 11.003 12.794 1.00 84.81 131 SER A C 1
ATOM 1056 O O . SER A 1 131 ? 6.385 11.854 13.571 1.00 84.81 131 SER A O 1
ATOM 1058 N N . GLY A 1 132 ? 6.045 10.003 12.353 1.00 83.56 132 GLY A N 1
ATOM 1059 C CA . GLY A 1 132 ? 4.705 9.745 12.861 1.00 83.56 132 GLY A CA 1
ATOM 1060 C C . GLY A 1 132 ? 4.717 9.185 14.278 1.00 83.56 132 GLY A C 1
ATOM 1061 O O . GLY A 1 132 ? 5.726 8.632 14.726 1.00 83.56 132 GLY A O 1
ATOM 1062 N N . ASP A 1 133 ? 3.566 9.279 14.942 1.00 87.88 133 ASP A N 1
ATOM 1063 C CA . ASP A 1 133 ? 3.337 8.786 16.302 1.00 87.88 133 ASP A CA 1
ATOM 1064 C C . ASP A 1 133 ? 3.886 7.350 16.486 1.00 87.88 133 ASP A C 1
ATOM 1066 O O . ASP A 1 133 ? 3.481 6.447 15.739 1.00 87.88 133 ASP A O 1
ATOM 1070 N N . PRO A 1 134 ? 4.824 7.110 17.427 1.00 90.44 134 PRO A N 1
ATOM 1071 C CA . PRO A 1 134 ? 5.424 5.793 17.654 1.00 90.44 134 PRO A CA 1
ATOM 1072 C C . PRO A 1 134 ? 4.414 4.704 18.037 1.00 90.44 134 PRO A C 1
ATOM 1074 O O . PRO A 1 134 ? 4.701 3.530 17.796 1.00 90.44 134 PRO A O 1
ATOM 1077 N N . ASP A 1 135 ? 3.245 5.076 18.562 1.00 91.38 135 ASP A N 1
ATOM 1078 C CA . ASP A 1 135 ? 2.177 4.144 18.929 1.00 91.38 135 ASP A CA 1
ATOM 1079 C C . ASP A 1 135 ? 1.146 3.939 17.809 1.00 91.38 135 ASP A C 1
ATOM 1081 O O . ASP A 1 135 ? 0.221 3.135 17.942 1.00 91.38 135 ASP A O 1
ATOM 1085 N N . SER A 1 136 ? 1.307 4.615 16.671 1.00 90.88 136 SER A N 1
ATOM 1086 C CA . SER A 1 136 ? 0.452 4.404 15.506 1.00 90.88 136 SER A CA 1
ATOM 1087 C C . SER A 1 136 ? 0.888 3.210 14.657 1.00 90.88 136 SER A C 1
ATOM 1089 O O . SER A 1 136 ? 2.077 2.930 14.501 1.00 90.88 136 SER A O 1
ATOM 1091 N N . THR A 1 137 ? -0.086 2.522 14.062 1.00 94.00 137 THR A N 1
ATOM 1092 C CA . THR A 1 137 ? 0.142 1.492 13.039 1.00 94.00 137 THR A CA 1
ATOM 1093 C C . THR A 1 137 ? -0.056 2.106 11.661 1.00 94.0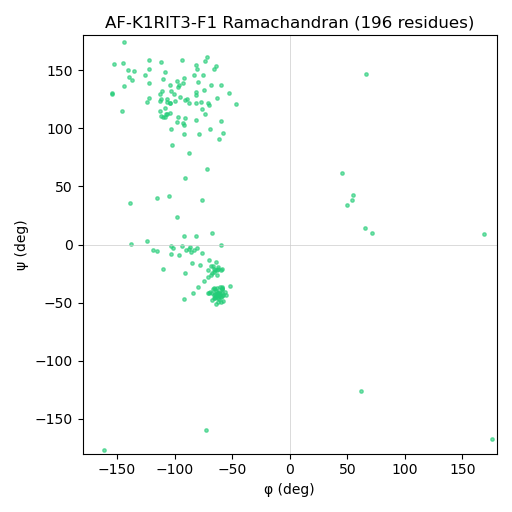0 137 THR A C 1
ATOM 1095 O O . THR A 1 137 ? -0.988 2.879 11.464 1.00 94.00 137 THR A O 1
ATOM 1098 N N . GLY A 1 138 ? 0.775 1.738 10.687 1.00 94.06 138 GLY A N 1
ATOM 1099 C CA . GLY A 1 138 ? 0.624 2.196 9.307 1.00 94.06 138 GLY A CA 1
ATOM 1100 C C . GLY A 1 138 ? 0.473 1.039 8.331 1.00 94.06 138 GLY A C 1
ATOM 1101 O O . GLY A 1 138 ? 1.237 0.078 8.406 1.00 94.06 138 GLY A O 1
ATOM 1102 N N . TYR A 1 139 ? -0.429 1.188 7.361 1.00 95.44 139 TYR A N 1
ATOM 1103 C CA . TYR A 1 139 ? -0.571 0.313 6.199 1.00 95.44 139 TYR A CA 1
ATOM 1104 C C . TYR A 1 139 ? -0.431 1.109 4.896 1.00 95.44 139 TYR A C 1
ATOM 1106 O O . TYR A 1 139 ? -1.160 2.072 4.661 1.00 95.44 139 TYR A O 1
ATOM 1114 N N . LEU A 1 140 ? 0.482 0.673 4.030 1.00 95.62 140 LEU A N 1
ATOM 1115 C CA . LEU A 1 140 ? 0.645 1.157 2.662 1.00 95.62 140 LEU A CA 1
ATOM 1116 C C . LEU A 1 140 ? 0.135 0.092 1.694 1.00 95.62 140 LEU A C 1
ATOM 1118 O O . LEU A 1 140 ? 0.731 -0.978 1.574 1.00 95.62 140 LEU A O 1
ATOM 1122 N N . LEU A 1 141 ? -0.955 0.392 1.003 1.00 95.56 141 LEU A N 1
ATOM 1123 C CA . LEU A 1 141 ? -1.658 -0.523 0.115 1.00 95.56 141 LEU A CA 1
ATOM 1124 C C . LEU A 1 141 ? -1.218 -0.321 -1.337 1.00 95.56 141 LEU A C 1
ATOM 1126 O O . LEU A 1 141 ? -1.105 0.810 -1.805 1.00 95.56 141 LEU A O 1
ATOM 1130 N N . ALA A 1 142 ? -1.005 -1.420 -2.067 1.00 94.06 142 ALA A N 1
ATOM 1131 C CA . ALA A 1 142 ? -0.711 -1.378 -3.502 1.00 94.06 142 ALA A CA 1
ATOM 1132 C C . ALA A 1 142 ? -1.907 -0.910 -4.345 1.00 94.06 142 ALA A C 1
ATOM 1134 O O . ALA A 1 142 ? -1.719 -0.420 -5.455 1.00 94.06 142 ALA A O 1
ATOM 1135 N N . SER A 1 143 ? -3.133 -1.113 -3.851 1.00 92.38 143 SER A N 1
ATOM 1136 C CA . SER A 1 143 ? -4.369 -0.790 -4.565 1.00 92.38 143 SER A CA 1
ATOM 1137 C C . SER A 1 143 ? -5.572 -0.685 -3.622 1.00 92.38 143 SER A C 1
ATOM 1139 O O . SER A 1 143 ? -5.447 -0.831 -2.405 1.00 92.38 143 SER A O 1
ATOM 1141 N N . SER A 1 144 ? -6.751 -0.461 -4.195 1.00 89.19 144 SER A N 1
ATOM 1142 C CA . SER A 1 144 ? -8.064 -0.534 -3.545 1.00 89.19 144 SER A CA 1
ATOM 1143 C C . SER A 1 144 ? -8.787 -1.869 -3.786 1.00 89.19 144 SER A C 1
ATOM 1145 O O . SER A 1 144 ? -10.012 -1.932 -3.709 1.00 89.19 144 SER A O 1
ATOM 1147 N N . SER A 1 145 ? -8.052 -2.947 -4.090 1.00 91.38 145 SER A N 1
ATOM 1148 C CA . SER A 1 145 ? -8.627 -4.294 -4.211 1.00 91.38 145 SER A CA 1
ATOM 1149 C C . SER A 1 145 ? -9.429 -4.660 -2.960 1.00 91.38 145 SER A C 1
ATOM 1151 O O . SER A 1 145 ? -8.914 -4.562 -1.846 1.00 91.38 145 SER A O 1
ATOM 1153 N N . THR A 1 146 ? -10.665 -5.132 -3.137 1.00 88.44 146 THR A N 1
ATOM 1154 C CA . THR A 1 146 ? -11.556 -5.510 -2.028 1.00 88.44 146 THR A CA 1
ATOM 1155 C C . THR A 1 146 ? -10.905 -6.539 -1.108 1.00 88.44 146 THR A C 1
ATOM 1157 O O . THR A 1 146 ? -10.890 -6.346 0.098 1.00 88.44 146 THR A O 1
ATOM 1160 N N . LEU A 1 147 ? -10.236 -7.555 -1.668 1.00 91.06 147 LEU A N 1
ATOM 1161 C CA . LEU A 1 147 ? -9.526 -8.570 -0.877 1.00 91.06 147 LEU A CA 1
ATOM 1162 C C . LEU A 1 147 ? -8.411 -7.971 -0.010 1.00 91.06 147 LEU A C 1
ATOM 1164 O O . LEU A 1 147 ? -8.171 -8.425 1.105 1.00 91.06 147 LEU A O 1
ATOM 1168 N N . LEU A 1 148 ? -7.719 -6.955 -0.528 1.00 92.50 148 LEU A N 1
ATOM 1169 C CA . LEU A 1 148 ? -6.655 -6.268 0.196 1.00 92.50 148 LEU A CA 1
ATOM 1170 C C . LEU A 1 148 ? -7.227 -5.418 1.336 1.00 92.50 148 LEU A C 1
ATOM 1172 O O . LEU A 1 148 ? -6.676 -5.412 2.436 1.00 92.50 148 LEU A O 1
ATOM 1176 N N . ILE A 1 149 ? -8.337 -4.727 1.072 1.00 92.25 149 ILE A N 1
ATOM 1177 C CA . ILE A 1 149 ? -9.054 -3.925 2.063 1.00 92.25 149 ILE A CA 1
ATOM 1178 C C . ILE A 1 149 ? -9.601 -4.830 3.172 1.00 92.25 149 ILE A C 1
ATOM 1180 O O . ILE A 1 149 ? -9.295 -4.591 4.337 1.00 92.25 149 ILE A O 1
ATOM 1184 N N . ASP A 1 150 ? -10.309 -5.905 2.825 1.00 90.50 150 ASP A N 1
ATOM 1185 C CA . ASP A 1 150 ? -10.865 -6.870 3.779 1.00 90.50 150 ASP A CA 1
ATOM 1186 C C . ASP A 1 150 ? -9.769 -7.505 4.640 1.00 90.50 150 ASP A C 1
ATOM 1188 O O . ASP A 1 150 ? -9.914 -7.619 5.859 1.00 90.50 150 ASP A O 1
ATOM 1192 N N . TYR A 1 151 ? -8.631 -7.860 4.029 1.00 91.88 151 TYR A N 1
ATOM 1193 C CA . TYR A 1 151 ? -7.473 -8.358 4.765 1.00 91.88 151 TYR A CA 1
ATOM 1194 C C . TYR A 1 151 ? -7.006 -7.346 5.814 1.00 91.88 151 TYR A C 1
ATOM 1196 O O . TYR A 1 151 ? -6.815 -7.715 6.971 1.00 91.88 151 TYR A O 1
ATOM 1204 N N . VAL A 1 152 ? -6.842 -6.072 5.451 1.00 92.38 152 VAL A N 1
ATOM 1205 C CA . VAL A 1 152 ? -6.414 -5.036 6.402 1.00 92.38 152 VAL A CA 1
ATOM 1206 C C . VAL A 1 152 ? -7.456 -4.809 7.492 1.00 92.38 152 VAL A C 1
ATOM 1208 O O . VAL A 1 152 ? -7.095 -4.775 8.666 1.00 92.38 152 VAL A O 1
ATOM 1211 N N . LEU A 1 153 ? -8.736 -4.719 7.132 1.00 90.38 153 LEU A N 1
ATOM 1212 C CA . LEU A 1 153 ? -9.828 -4.559 8.091 1.00 90.38 153 LEU A CA 1
ATOM 1213 C C . LEU A 1 153 ? -9.879 -5.721 9.090 1.00 90.38 153 LEU A C 1
ATOM 1215 O O . LEU A 1 153 ? -10.027 -5.482 10.284 1.00 90.38 153 LEU A O 1
ATOM 1219 N N . SER A 1 154 ? -9.621 -6.957 8.645 1.00 90.19 154 SER A N 1
ATOM 1220 C CA . SER A 1 154 ? -9.528 -8.130 9.530 1.00 90.19 154 SER A CA 1
ATOM 1221 C C . SER A 1 154 ? -8.397 -8.050 10.568 1.00 90.19 154 SER A C 1
ATOM 1223 O O . SER A 1 154 ? -8.418 -8.775 11.563 1.00 90.19 154 SER A O 1
ATOM 1225 N N . LYS A 1 155 ? -7.391 -7.190 10.347 1.00 89.44 155 LYS A N 1
ATOM 1226 C CA . LYS A 1 155 ? -6.252 -6.978 11.256 1.00 89.44 155 LYS A CA 1
ATOM 1227 C C . LYS A 1 155 ? -6.443 -5.784 12.189 1.00 89.44 155 LYS A C 1
ATOM 1229 O O . LYS A 1 155 ? -5.621 -5.592 13.084 1.00 89.44 155 LYS A O 1
ATOM 1234 N N . ILE A 1 156 ? -7.472 -4.966 11.978 1.00 87.19 156 ILE A N 1
ATOM 1235 C CA . ILE A 1 156 ? -7.714 -3.753 12.757 1.00 87.19 156 ILE A CA 1
ATOM 1236 C C . ILE A 1 156 ? -8.787 -4.033 13.809 1.00 87.19 156 ILE A C 1
ATOM 1238 O O . ILE A 1 156 ? -9.907 -4.424 13.492 1.00 87.19 156 ILE A O 1
ATOM 1242 N N . SER A 1 157 ? -8.459 -3.790 15.077 1.00 76.94 157 SER A N 1
ATOM 1243 C CA . SER A 1 157 ? -9.451 -3.797 16.153 1.00 76.94 157 SER A CA 1
ATOM 1244 C C . SER A 1 157 ? -10.414 -2.617 16.001 1.00 76.94 157 SER A C 1
ATOM 1246 O O . SER A 1 157 ? -9.976 -1.493 15.761 1.00 76.94 157 SER A O 1
ATOM 1248 N N . CYS A 1 158 ? -11.711 -2.853 16.210 1.00 69.31 158 CYS A N 1
ATOM 1249 C CA . CYS A 1 158 ? -12.771 -1.858 15.994 1.00 69.31 158 CYS A CA 1
ATOM 1250 C C . CYS A 1 158 ? -12.703 -0.626 16.920 1.00 69.31 158 CYS A C 1
ATOM 1252 O O . CYS A 1 158 ? -13.349 0.373 16.634 1.00 69.31 158 CYS A O 1
ATOM 1254 N N . GLU A 1 159 ? -11.935 -0.683 18.011 1.00 78.31 159 GLU A N 1
ATOM 1255 C CA . GLU A 1 159 ? -11.815 0.401 19.001 1.00 78.31 159 GLU A CA 1
ATOM 1256 C C . GLU A 1 159 ? -10.761 1.462 18.640 1.00 78.31 159 GLU A C 1
ATOM 1258 O O . GLU A 1 159 ? -10.616 2.455 19.349 1.00 78.31 159 GLU A O 1
ATOM 1263 N N . ARG A 1 160 ? -9.985 1.248 17.572 1.00 84.94 160 ARG A N 1
ATOM 1264 C CA . ARG A 1 160 ? -8.888 2.143 17.184 1.00 84.94 160 ARG A CA 1
ATOM 1265 C C . ARG A 1 160 ? -9.371 3.189 16.184 1.00 84.94 160 ARG A C 1
ATOM 1267 O O . ARG A 1 160 ? -10.058 2.852 15.224 1.00 84.94 160 ARG A O 1
ATOM 1274 N N . ASP A 1 161 ? -8.915 4.430 16.346 1.00 89.12 161 ASP A N 1
ATOM 1275 C CA . ASP A 1 161 ? -9.137 5.480 15.350 1.00 89.12 161 ASP A CA 1
ATOM 1276 C C . ASP A 1 161 ? -8.448 5.123 14.028 1.00 89.12 161 ASP A C 1
ATOM 1278 O O . ASP A 1 161 ? -7.239 4.871 13.999 1.00 89.12 161 ASP A O 1
ATOM 1282 N N . ILE A 1 162 ? -9.201 5.133 12.927 1.00 90.88 162 ILE A N 1
ATOM 1283 C CA . ILE A 1 162 ? -8.677 4.885 11.581 1.00 90.88 162 ILE A CA 1
ATOM 1284 C C . ILE A 1 162 ? -8.562 6.211 10.830 1.00 90.88 162 ILE A C 1
ATOM 1286 O O . ILE A 1 162 ? -9.546 6.915 10.614 1.00 90.88 162 ILE A O 1
ATOM 1290 N N . ILE A 1 163 ? -7.348 6.530 10.391 1.00 91.81 163 ILE A N 1
ATOM 1291 C CA . ILE A 1 163 ? -7.001 7.755 9.675 1.00 91.81 163 ILE A CA 1
ATOM 1292 C C . ILE A 1 163 ? -6.645 7.393 8.231 1.00 91.81 163 ILE A C 1
ATOM 1294 O O . ILE A 1 163 ? -5.614 6.781 7.946 1.00 91.81 163 ILE A O 1
ATOM 1298 N N . VAL A 1 164 ? -7.503 7.787 7.291 1.00 92.56 164 VAL A N 1
ATOM 1299 C CA . VAL A 1 164 ? -7.318 7.506 5.861 1.00 92.56 164 VAL A CA 1
ATOM 1300 C C . VAL A 1 164 ? -6.546 8.651 5.200 1.00 92.56 164 VAL A C 1
ATOM 1302 O O . VAL A 1 164 ? -7.075 9.742 4.994 1.00 92.56 164 VAL A O 1
ATOM 1305 N N . MET A 1 165 ? -5.286 8.409 4.834 1.00 91.12 165 MET A N 1
ATOM 1306 C CA . MET A 1 165 ? -4.423 9.380 4.155 1.00 91.12 165 MET A CA 1
ATOM 1307 C C . MET A 1 165 ? -4.606 9.298 2.634 1.00 91.12 165 MET A C 1
ATOM 1309 O O . MET A 1 165 ? -3.796 8.700 1.922 1.00 91.12 165 MET A O 1
ATOM 1313 N N . ALA A 1 166 ? -5.691 9.900 2.139 1.00 83.94 166 ALA A N 1
ATOM 1314 C CA . ALA A 1 166 ? -6.090 9.824 0.730 1.00 83.94 166 ALA A CA 1
ATOM 1315 C C . ALA A 1 166 ? -5.055 10.442 -0.230 1.00 83.94 166 ALA A C 1
ATOM 1317 O O . ALA A 1 166 ? -4.692 9.841 -1.243 1.00 83.94 166 ALA A O 1
ATOM 1318 N N . GLY A 1 167 ? -4.540 11.637 0.072 1.00 84.25 167 GLY A N 1
ATOM 1319 C CA . GLY A 1 167 ? -3.728 12.368 -0.901 1.00 84.25 167 GLY A CA 1
ATOM 1320 C C . GLY A 1 167 ? -4.522 12.701 -2.156 1.00 84.25 167 GLY A C 1
ATOM 1321 O O . GLY A 1 167 ? -5.603 13.263 -2.061 1.00 84.25 167 GLY A O 1
ATOM 1322 N N . SER A 1 168 ? -3.991 12.306 -3.315 1.00 85.19 168 SER A N 1
ATOM 1323 C CA . SER A 1 168 ? -4.689 12.330 -4.606 1.00 85.19 168 SER A CA 1
ATOM 1324 C C . SER A 1 168 ? -5.503 11.057 -4.896 1.00 85.19 168 SER A C 1
ATOM 1326 O O . SER A 1 168 ? -6.170 10.991 -5.923 1.00 85.19 168 SER A O 1
ATOM 1328 N N . ASN A 1 169 ? -5.449 10.045 -4.023 1.00 86.44 169 ASN A N 1
ATOM 1329 C CA . ASN A 1 169 ? -6.099 8.738 -4.193 1.00 86.44 169 ASN A CA 1
ATOM 1330 C C . ASN A 1 169 ? -7.509 8.750 -3.574 1.00 86.44 169 ASN A C 1
ATOM 1332 O O . ASN A 1 169 ? -7.811 8.026 -2.621 1.00 86.44 169 ASN A O 1
ATOM 1336 N N . TYR A 1 170 ? -8.356 9.673 -4.039 1.00 87.94 170 TYR A N 1
ATOM 1337 C CA . TYR A 1 170 ? -9.688 9.893 -3.463 1.00 87.94 170 TYR A CA 1
ATOM 1338 C C . TYR A 1 170 ? -10.621 8.699 -3.680 1.00 87.94 170 TYR A C 1
ATOM 1340 O O . TYR A 1 170 ? -11.390 8.352 -2.785 1.00 87.94 170 TYR A O 1
ATOM 1348 N N . LEU A 1 171 ? -10.542 8.056 -4.848 1.00 89.38 171 LEU A N 1
ATOM 1349 C CA . LEU A 1 171 ? -11.372 6.899 -5.174 1.00 89.38 171 LEU A CA 1
ATOM 1350 C C . LEU A 1 171 ? -11.020 5.709 -4.275 1.00 89.38 171 LEU A C 1
ATOM 1352 O O . LEU A 1 171 ? -11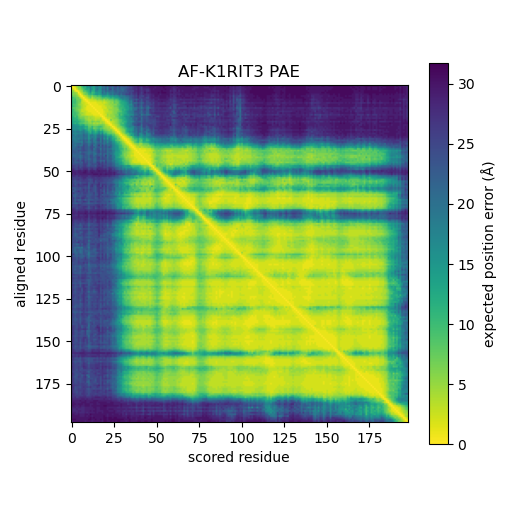.903 5.053 -3.733 1.00 89.38 171 LEU A O 1
ATOM 1356 N N . GLU A 1 172 ? -9.730 5.466 -4.068 1.00 90.25 172 GLU A N 1
ATOM 1357 C CA . GLU A 1 172 ? -9.217 4.417 -3.196 1.00 90.25 172 GLU A CA 1
ATOM 1358 C C . GLU A 1 172 ? -9.659 4.636 -1.748 1.00 90.25 172 GLU A C 1
ATOM 1360 O O . GLU A 1 172 ? -10.128 3.703 -1.094 1.00 90.25 172 GLU A O 1
ATOM 1365 N N . ALA A 1 173 ? -9.586 5.882 -1.272 1.00 89.81 173 ALA A N 1
ATOM 1366 C CA . ALA A 1 173 ? -10.074 6.254 0.049 1.00 89.81 173 ALA A CA 1
ATOM 1367 C C . ALA A 1 173 ? -11.587 6.021 0.192 1.00 89.81 173 ALA A C 1
ATOM 1369 O O . ALA A 1 173 ? -12.024 5.464 1.198 1.00 89.81 173 ALA A O 1
ATOM 1370 N N . LEU A 1 174 ? -12.386 6.388 -0.816 1.00 90.62 174 LEU A N 1
ATOM 1371 C CA . LEU A 1 174 ? -13.833 6.151 -0.816 1.00 90.62 174 LEU A CA 1
ATOM 1372 C C . LEU A 1 174 ? -14.174 4.657 -0.805 1.00 90.62 174 LEU A C 1
ATOM 1374 O O . LEU A 1 174 ? -15.040 4.238 -0.039 1.00 90.62 174 LEU A O 1
ATOM 1378 N N . LEU A 1 175 ? -13.474 3.844 -1.602 1.00 90.94 175 LEU A N 1
ATOM 1379 C CA . LEU A 1 175 ? -13.652 2.389 -1.623 1.00 90.94 175 LEU A CA 1
ATOM 1380 C C . LEU A 1 175 ? -13.313 1.759 -0.268 1.00 90.94 175 LEU A C 1
ATOM 1382 O O . LEU A 1 175 ? -14.053 0.900 0.218 1.00 90.94 175 LEU A O 1
ATOM 1386 N N . PHE A 1 176 ? -12.238 2.222 0.376 1.00 90.62 176 PHE A N 1
ATOM 1387 C CA . PHE A 1 176 ? -11.884 1.790 1.725 1.00 90.62 176 PHE A CA 1
ATOM 1388 C C . PHE A 1 176 ? -12.973 2.154 2.739 1.00 90.62 176 PHE A C 1
ATOM 1390 O O . PHE A 1 176 ? -13.428 1.285 3.477 1.00 90.62 176 PHE A O 1
ATOM 1397 N N . ILE A 1 177 ? -13.437 3.409 2.748 1.00 89.12 177 ILE A N 1
ATOM 1398 C CA . ILE A 1 177 ? -14.479 3.879 3.674 1.00 89.12 177 ILE A CA 1
ATOM 1399 C C . ILE A 1 177 ? -15.784 3.104 3.464 1.00 89.12 177 ILE A C 1
ATOM 1401 O O . ILE A 1 177 ? -16.397 2.664 4.432 1.00 89.12 177 ILE A O 1
ATOM 1405 N N . SER A 1 178 ? -16.191 2.885 2.212 1.00 87.88 178 SER A N 1
ATOM 1406 C CA . SER A 1 178 ? -17.383 2.096 1.887 1.00 87.88 178 SER A CA 1
ATOM 1407 C C . SER A 1 178 ? -17.288 0.670 2.437 1.00 87.88 178 SER A C 1
ATOM 1409 O O . SER A 1 178 ? -18.242 0.162 3.031 1.00 87.88 178 SER A O 1
ATOM 1411 N N . SER A 1 179 ? -16.130 0.029 2.270 1.00 87.50 179 SER A N 1
ATOM 1412 C CA . SER A 1 179 ? -15.879 -1.328 2.772 1.00 87.50 179 SER A CA 1
ATOM 1413 C C . SER A 1 179 ? -15.853 -1.360 4.302 1.00 87.50 179 SER A C 1
ATOM 1415 O O . SER A 1 179 ? -16.474 -2.226 4.912 1.00 87.50 179 SER A O 1
ATOM 1417 N N . PHE A 1 180 ? -15.225 -0.363 4.932 1.00 86.12 180 PHE A N 1
ATOM 1418 C CA . PHE A 1 180 ? -15.192 -0.211 6.384 1.00 86.12 180 PHE A CA 1
ATOM 1419 C C . PHE A 1 180 ? -16.597 -0.079 6.983 1.00 86.12 180 PHE A C 1
ATOM 1421 O O . PHE A 1 180 ? -16.944 -0.829 7.896 1.00 86.12 180 PHE A O 1
ATOM 1428 N N . VAL A 1 181 ? -17.435 0.805 6.427 1.00 84.56 181 VAL A N 1
ATOM 1429 C CA . VAL A 1 181 ? -18.818 1.006 6.891 1.00 84.56 181 VAL A CA 1
ATOM 1430 C C . VAL A 1 181 ? -19.639 -0.275 6.762 1.00 84.56 181 VAL A C 1
ATOM 1432 O O . VAL A 1 181 ? -20.367 -0.631 7.686 1.00 84.56 181 VAL A O 1
ATOM 1435 N N . THR A 1 182 ? -19.472 -0.994 5.650 1.00 81.44 182 THR A N 1
ATOM 1436 C CA . THR A 1 182 ? -20.150 -2.278 5.415 1.00 81.44 182 THR A CA 1
ATOM 1437 C C . THR A 1 182 ? -19.688 -3.352 6.405 1.00 81.44 182 THR A C 1
ATOM 1439 O O . THR A 1 182 ? -20.498 -4.138 6.882 1.00 81.44 182 THR A O 1
ATOM 1442 N N . SER A 1 183 ? -18.396 -3.373 6.751 1.00 78.31 183 SER A N 1
ATOM 1443 C CA . SER A 1 183 ? -17.811 -4.373 7.655 1.00 78.31 183 SER A CA 1
ATOM 1444 C C . SER A 1 183 ? -18.231 -4.220 9.119 1.00 78.31 183 SER A C 1
ATOM 1446 O O . SER A 1 183 ? -18.261 -5.208 9.847 1.00 78.31 183 SER A O 1
ATOM 1448 N N . GLN A 1 184 ? -18.557 -3.000 9.558 1.00 74.06 184 GLN A N 1
ATOM 1449 C CA . GLN A 1 184 ? -18.904 -2.718 10.954 1.00 74.06 184 GLN A CA 1
ATOM 1450 C C . GLN A 1 184 ? -20.407 -2.822 11.251 1.00 74.06 184 GLN A C 1
ATOM 1452 O O . GLN A 1 184 ? -20.831 -2.471 12.349 1.00 74.06 184 GLN A O 1
ATOM 1457 N N . ASP A 1 185 ? -21.208 -3.293 10.287 1.00 64.44 185 ASP A N 1
ATOM 1458 C CA . ASP A 1 185 ? -22.672 -3.398 10.400 1.00 64.44 185 ASP A CA 1
ATOM 1459 C C . ASP A 1 185 ? -23.303 -2.081 10.901 1.00 64.44 185 ASP A C 1
ATOM 1461 O O . ASP A 1 185 ? -24.260 -2.035 11.678 1.00 64.44 185 ASP A O 1
ATOM 1465 N N . LEU A 1 186 ? -22.695 -0.964 10.489 1.00 60.56 186 LEU A N 1
ATOM 1466 C CA . LEU A 1 186 ? -23.118 0.363 10.890 1.00 60.56 186 LEU A CA 1
ATOM 1467 C C . LEU A 1 186 ? -24.457 0.643 10.206 1.00 60.56 186 LEU A C 1
ATOM 1469 O O . LEU A 1 186 ? -24.557 0.628 8.979 1.00 60.56 186 LEU A O 1
ATOM 1473 N N . SER A 1 187 ? -25.500 0.888 11.000 1.00 52.00 187 SER A N 1
ATOM 1474 C CA . SER A 1 187 ? -26.879 1.070 10.541 1.00 52.00 187 SER A CA 1
ATOM 1475 C C . SER A 1 187 ? -27.084 2.407 9.814 1.00 52.00 187 SER A C 1
ATOM 1477 O O . SER A 1 187 ? -27.814 3.280 10.284 1.00 52.00 187 SER A O 1
ATOM 1479 N N . TYR A 1 188 ? -26.438 2.583 8.662 1.00 55.62 188 TYR A N 1
ATOM 1480 C CA . TYR A 1 188 ? -26.559 3.757 7.805 1.00 55.62 188 TYR A CA 1
ATOM 1481 C C . TYR A 1 188 ? -26.654 3.341 6.337 1.00 55.62 188 TYR A C 1
ATOM 1483 O O . TYR A 1 188 ? -25.976 2.431 5.870 1.00 55.62 188 TYR A O 1
ATOM 1491 N N . LYS A 1 189 ? -27.495 4.048 5.580 1.00 48.69 189 LYS A N 1
ATOM 1492 C CA . LYS A 1 189 ? -27.639 3.871 4.134 1.00 48.69 189 LYS A CA 1
ATOM 1493 C C . LYS A 1 189 ? -26.807 4.942 3.428 1.00 48.69 189 LYS A C 1
ATOM 1495 O O . LYS A 1 189 ? -27.212 6.101 3.407 1.00 48.69 189 LYS A O 1
ATOM 1500 N N . LEU A 1 190 ? -25.661 4.572 2.856 1.00 48.53 190 LEU A N 1
ATOM 1501 C CA . LEU A 1 190 ? -24.867 5.474 2.014 1.00 48.53 190 LEU A CA 1
ATOM 1502 C C . LEU A 1 190 ? -25.460 5.487 0.598 1.00 48.53 190 LEU A C 1
ATOM 1504 O O . LEU A 1 190 ? -25.595 4.447 -0.037 1.00 48.53 190 LEU A O 1
ATOM 1508 N N . SER A 1 191 ? -25.860 6.658 0.110 1.00 43.88 191 SER A N 1
ATOM 1509 C CA . SER A 1 191 ? -26.283 6.869 -1.280 1.00 43.88 191 SER A CA 1
ATOM 1510 C C . SER A 1 191 ? -25.428 7.986 -1.865 1.00 43.88 191 SER A C 1
ATOM 1512 O O . SER A 1 191 ? -25.374 9.073 -1.294 1.00 43.88 191 SER A O 1
ATOM 1514 N N . VAL A 1 192 ? -24.733 7.702 -2.966 1.00 45.31 192 VAL A N 1
ATOM 1515 C CA . VAL A 1 192 ? -23.879 8.664 -3.671 1.00 45.31 192 VAL A CA 1
ATOM 1516 C C . VAL A 1 192 ? -24.592 9.040 -4.963 1.00 45.31 192 VAL A C 1
ATOM 1518 O O . VAL A 1 192 ? -24.762 8.196 -5.839 1.00 45.31 192 VAL A O 1
ATOM 1521 N N . CYS A 1 193 ? -25.041 10.290 -5.059 1.00 35.66 193 CYS A N 1
ATOM 1522 C CA . CYS A 1 193 ? -25.620 10.849 -6.276 1.00 35.66 193 CYS A CA 1
ATOM 1523 C C . CYS A 1 193 ? -24.579 11.747 -6.945 1.00 35.66 193 CYS A C 1
ATOM 1525 O O . CYS A 1 193 ? -23.962 12.579 -6.280 1.00 35.66 193 CYS A O 1
ATOM 1527 N N . TYR A 1 194 ? -24.396 11.571 -8.249 1.00 37.66 194 TYR A N 1
ATOM 1528 C CA . TYR A 1 194 ? -23.614 12.457 -9.099 1.00 37.66 194 TYR A CA 1
ATOM 1529 C C . TYR A 1 194 ? -24.589 13.127 -10.063 1.00 37.66 194 TYR A C 1
ATOM 1531 O O . TYR A 1 194 ? -25.233 12.432 -10.846 1.00 37.66 194 TYR A O 1
ATOM 1539 N N . ASP A 1 195 ? -24.738 14.445 -9.953 1.00 41.72 195 ASP A N 1
ATOM 1540 C CA . ASP A 1 195 ? -25.460 15.238 -10.946 1.00 41.72 195 ASP A CA 1
ATOM 1541 C C . ASP A 1 195 ? -24.442 15.741 -11.970 1.00 41.72 195 ASP A C 1
ATOM 1543 O O . ASP A 1 195 ? -23.670 16.663 -11.696 1.00 41.72 195 ASP A O 1
ATOM 1547 N N . ASP A 1 196 ? -24.446 15.122 -13.150 1.00 41.00 196 ASP A N 1
ATOM 1548 C CA . ASP A 1 196 ? -23.871 15.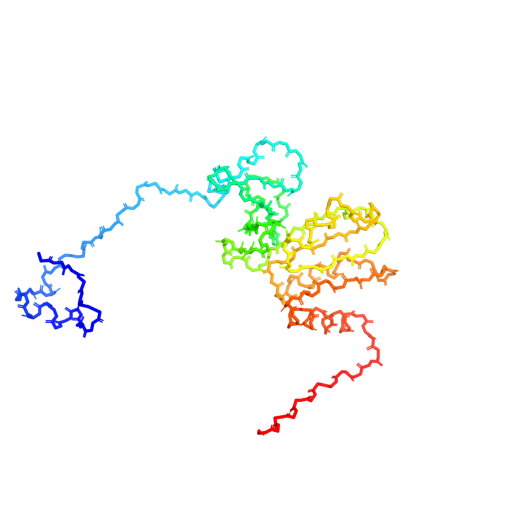722 -14.349 1.00 41.00 196 ASP A CA 1
ATOM 1549 C C . ASP A 1 196 ? -24.761 16.904 -14.746 1.00 41.00 196 ASP A C 1
ATOM 1551 O O . ASP A 1 196 ? -25.822 16.741 -15.353 1.00 41.00 196 ASP A O 1
ATOM 1555 N N . MET A 1 197 ? -24.342 18.113 -14.386 1.00 45.78 197 MET A N 1
ATOM 1556 C CA . MET A 1 197 ? -24.878 19.333 -14.979 1.00 45.78 197 MET A CA 1
ATOM 1557 C C . MET A 1 197 ? -23.840 19.846 -15.974 1.00 45.78 197 MET A C 1
ATOM 1559 O O . MET A 1 197 ? -22.843 20.433 -15.562 1.00 45.78 197 MET A O 1
ATOM 1563 N N . ASN A 1 198 ? -24.109 19.533 -17.250 1.00 39.44 198 ASN A N 1
ATOM 1564 C CA . ASN A 1 198 ? -23.488 20.018 -18.495 1.00 39.44 198 ASN A CA 1
ATOM 1565 C C . ASN A 1 198 ? -22.530 21.211 -18.376 1.00 39.44 198 ASN A C 1
ATOM 1567 O O . ASN A 1 198 ? -22.981 22.288 -17.917 1.00 39.44 198 ASN A O 1
#